Protein AF-A0A9D1QKW8-F1 (afdb_monomer)

Solvent-accessible surface area (backbone atoms only — not comparable to full-atom values): 12763 Å² total; per-residue (Å²): 134,88,85,80,76,83,79,81,73,82,75,79,79,78,64,71,78,36,79,46,61,67,60,36,43,51,52,40,24,74,74,69,78,41,40,66,43,54,51,51,53,52,45,51,70,73,70,47,55,71,67,61,52,47,54,53,46,54,56,51,33,51,54,49,14,66,76,63,37,30,39,59,73,64,65,73,80,52,54,75,79,82,79,72,86,74,84,85,75,95,77,91,72,96,66,78,86,74,79,83,76,93,67,86,74,63,88,62,49,67,58,58,33,48,77,69,72,42,89,79,88,86,81,86,69,54,74,72,57,40,53,54,43,48,55,53,49,45,53,52,37,51,53,49,24,72,75,64,72,39,67,68,35,52,51,52,43,52,53,48,50,51,51,50,37,46,74,70,77,44,49,70,66,59,54,48,50,52,51,49,54,47,34,73,75,70,48,74,74,86,79,69,80,78,89,86,82,82,82,81,134

Sequence (201 aa):
MRQKSPKNRPSLSKTPFSSSPAVFEQAFLQRLGQTPTQFIHTKMKTGSDLQAVRYLYDTLAAGIAAQNNCMSQPFDRYYRPPVMPVSTQPEKSASPIRRMQHKLVRDKIPTLLKTKGIPCLYTTLSEENYLRALNHLFQQLMADYQNSQSFEKLADLLEVMGAIVKARGSTWEELTALRKKRKEQYGGYEKRIFLKEVNKP

Radius of gyration: 25.71 Å; Cα contacts (8 Å, |Δi|>4): 115; chains: 1; bounding box: 53×46×94 Å

Foldseek 3Di:
DDDDDDDDDPPPPPDEAEADPVLLQVLLCVVPVDGLLRQLVVCVVVVDDNVVSQVVSVVSQVVSCVVSNYDRDHSVVRDDPPDDDDPDDDDDDDDDPPPPDPADDDPCVCVVCVVVVHDDDDDDDDLVVVLVRLVVQLVVLVVVCVVPVDVVSVVVNVVSVQVNQVSVVHHPVVVVVVVVVCCVVPNDCPVVDDDDDDDDD

pLDDT: mean 82.73, std 19.32, range [28.69, 98.44]

Mean predicted aligned error: 17.06 Å

Secondary structure (DSSP, 8-state):
-PPPPPP-PPP---PPPB--HHHHHHH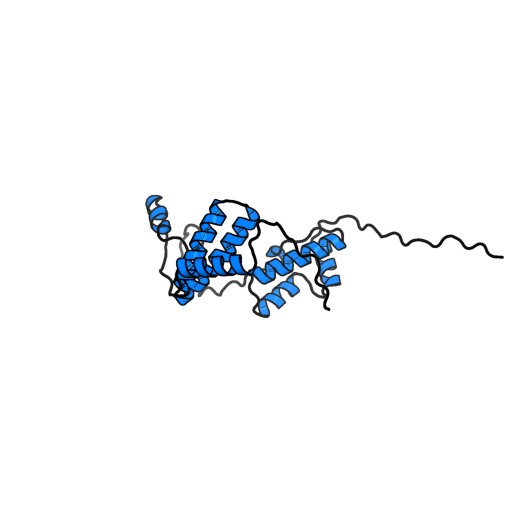HHHHHSS-HHHHHHHHHHTT--HHHHHHHHHHHHHHHHHHTTBPPPPGGGT----------------------------TTHHHHHHHTT------PPPHHHHHHHHHHHHHHHHHHHHHH--HHHHHHHHHHHHHHHHHTT--HHHHHHHHHHHHHHH--GGG----------

Structure (mmCIF, N/CA/C/O backbone):
data_AF-A0A9D1QKW8-F1
#
_entry.id   AF-A0A9D1QKW8-F1
#
loop_
_atom_site.group_PDB
_atom_site.id
_atom_site.type_symbol
_atom_site.label_atom_id
_atom_site.label_alt_id
_atom_site.label_comp_id
_atom_site.label_asym_id
_atom_site.label_entity_id
_atom_site.label_seq_id
_atom_site.pdbx_PDB_ins_code
_atom_site.Cartn_x
_atom_site.Cartn_y
_atom_site.Cartn_z
_atom_site.occupancy
_atom_site.B_iso_or_equiv
_atom_site.auth_seq_id
_atom_site.auth_comp_id
_atom_site.auth_asym_id
_atom_site.auth_atom_id
_atom_site.pdbx_PDB_model_num
ATOM 1 N N . MET A 1 1 ? 32.448 13.381 65.524 1.00 40.47 1 MET A N 1
ATOM 2 C CA . MET A 1 1 ? 31.272 13.082 64.673 1.00 40.47 1 MET A CA 1
ATOM 3 C C . MET A 1 1 ? 31.668 13.239 63.210 1.00 40.47 1 MET A C 1
ATOM 5 O O . MET A 1 1 ? 32.221 14.266 62.848 1.00 40.47 1 MET A O 1
ATOM 9 N N . ARG A 1 2 ? 31.487 12.183 62.406 1.00 37.94 2 ARG A N 1
ATOM 10 C CA . ARG A 1 2 ? 31.932 12.080 61.005 1.00 37.94 2 ARG A CA 1
ATOM 11 C C . ARG A 1 2 ? 31.117 13.010 60.096 1.00 37.94 2 ARG A C 1
ATOM 13 O O . ARG A 1 2 ? 29.909 12.817 59.984 1.00 37.94 2 ARG A O 1
ATOM 20 N N . GLN A 1 3 ? 31.768 13.945 59.405 1.00 39.97 3 GLN A N 1
ATOM 21 C CA . GLN A 1 3 ? 31.173 14.622 58.249 1.00 39.97 3 GLN A CA 1
ATOM 22 C C . GLN A 1 3 ? 31.294 13.700 57.029 1.00 39.97 3 GLN A C 1
ATOM 24 O O . GLN A 1 3 ? 32.382 13.243 56.684 1.00 39.97 3 GLN A O 1
ATOM 29 N N . LYS A 1 4 ? 30.151 13.345 56.438 1.00 40.91 4 LYS A N 1
ATOM 30 C CA . LYS A 1 4 ? 30.054 12.474 55.262 1.00 40.91 4 LYS A CA 1
ATOM 31 C C . LYS A 1 4 ? 30.352 13.283 53.999 1.00 40.91 4 LYS A C 1
ATOM 33 O O . LYS A 1 4 ? 29.690 14.283 53.742 1.00 40.91 4 LYS A O 1
ATOM 38 N N . SER A 1 5 ? 31.302 12.794 53.208 1.00 35.94 5 SER A N 1
ATOM 39 C CA . SER A 1 5 ? 31.585 13.225 51.838 1.00 35.94 5 SER A CA 1
ATOM 40 C C . SER A 1 5 ? 30.337 13.144 50.940 1.00 35.94 5 SER A C 1
ATOM 42 O O . SER A 1 5 ? 29.492 12.261 51.145 1.00 35.94 5 SER A O 1
ATOM 44 N N . PRO A 1 6 ? 30.206 14.018 49.926 1.00 42.19 6 PRO A N 1
ATOM 45 C CA . PRO A 1 6 ? 29.090 13.973 48.993 1.00 42.19 6 PRO A CA 1
ATOM 46 C C . PRO A 1 6 ? 29.159 12.698 48.147 1.00 42.19 6 PRO A C 1
ATOM 48 O O . PRO A 1 6 ? 30.190 12.353 47.573 1.00 42.19 6 PRO A O 1
ATOM 51 N N . LYS A 1 7 ? 28.034 11.978 48.100 1.00 46.72 7 LYS A N 1
ATOM 52 C CA . LYS A 1 7 ? 27.852 10.766 47.301 1.00 46.72 7 LYS A CA 1
ATOM 53 C C . LYS A 1 7 ? 28.104 11.077 45.823 1.00 46.72 7 LYS A C 1
ATOM 55 O O . LYS A 1 7 ? 27.392 11.889 45.235 1.00 46.72 7 LYS A O 1
ATOM 60 N N . ASN A 1 8 ? 29.085 10.383 45.246 1.00 36.25 8 ASN A N 1
ATOM 61 C CA . ASN A 1 8 ? 29.302 10.261 43.808 1.00 36.25 8 ASN A CA 1
ATOM 62 C C . ASN A 1 8 ? 27.970 10.000 43.089 1.00 36.25 8 ASN A C 1
ATOM 64 O O . ASN A 1 8 ? 27.341 8.958 43.276 1.00 36.25 8 ASN A O 1
ATOM 68 N N . ARG A 1 9 ? 27.556 10.948 42.246 1.00 35.34 9 ARG A N 1
ATOM 69 C CA . ARG A 1 9 ? 26.590 10.701 41.175 1.00 35.34 9 ARG A CA 1
ATOM 70 C C . ARG A 1 9 ? 27.314 9.822 40.143 1.00 35.34 9 ARG A C 1
ATOM 72 O O . ARG A 1 9 ? 28.397 10.226 39.722 1.00 35.34 9 ARG A O 1
ATOM 79 N N . PRO A 1 10 ? 26.790 8.652 39.740 1.00 38.38 10 PRO A N 1
ATOM 80 C CA . PRO A 1 10 ? 27.424 7.887 38.679 1.00 38.38 10 PRO A CA 1
ATOM 81 C C . PRO A 1 10 ? 27.394 8.737 37.410 1.00 38.38 10 PRO A C 1
ATOM 83 O O . PRO A 1 10 ? 26.332 9.171 36.957 1.00 38.38 10 PRO A O 1
ATOM 86 N N . SER A 1 11 ? 28.578 9.038 36.885 1.00 41.75 11 SER A N 1
ATOM 87 C CA . SER A 1 11 ? 28.739 9.608 35.560 1.00 41.75 11 SER A CA 1
ATOM 88 C C . SER A 1 11 ? 28.123 8.625 34.569 1.00 41.75 11 SER A C 1
ATOM 90 O O . SER A 1 11 ? 28.563 7.484 34.454 1.00 41.75 11 SER A O 1
ATOM 92 N N . LEU A 1 12 ? 27.076 9.056 33.864 1.00 46.72 12 LEU A N 1
ATOM 93 C CA . LEU A 1 12 ? 26.660 8.403 32.629 1.00 46.72 12 LEU A CA 1
ATOM 94 C C . LEU A 1 12 ? 27.886 8.423 31.718 1.00 46.72 12 LEU A C 1
ATOM 96 O O . LEU A 1 12 ? 28.288 9.488 31.243 1.00 46.72 12 LEU A O 1
ATOM 100 N N . SER A 1 13 ? 28.523 7.267 31.548 1.00 46.34 13 SER A N 1
ATOM 101 C CA . SER A 1 13 ? 29.563 7.067 30.555 1.00 46.34 13 SER A CA 1
ATOM 102 C C . SER A 1 13 ? 28.953 7.416 29.202 1.00 46.34 13 SER A C 1
ATOM 104 O O . SER A 1 13 ? 28.181 6.651 28.631 1.00 46.34 13 SER A O 1
ATOM 106 N N . LYS A 1 14 ? 29.246 8.617 28.699 1.00 60.31 14 LYS A N 1
ATOM 107 C CA . LYS A 1 14 ? 28.944 8.976 27.316 1.00 60.31 14 LYS A CA 1
ATOM 108 C C . LYS A 1 14 ? 29.881 8.141 26.459 1.00 60.31 14 LYS A C 1
ATOM 110 O O . LYS A 1 14 ? 31.014 8.543 26.207 1.00 60.31 14 LYS A O 1
ATOM 115 N N . THR A 1 15 ? 29.444 6.940 26.098 1.00 62.84 15 THR A N 1
ATOM 116 C CA . THR A 1 15 ? 30.119 6.136 25.086 1.00 62.84 15 THR A CA 1
ATOM 117 C C . THR A 1 15 ? 30.281 7.008 23.837 1.00 62.84 15 THR A C 1
ATOM 119 O O . THR A 1 15 ? 29.325 7.684 23.443 1.00 62.84 15 THR A O 1
ATOM 122 N N . PRO A 1 16 ? 31.486 7.098 23.249 1.00 79.75 16 PRO A N 1
ATOM 123 C CA . PRO A 1 16 ? 31.693 7.883 22.040 1.00 79.75 16 PRO A CA 1
ATOM 124 C C . PRO A 1 16 ? 30.829 7.327 20.907 1.00 79.75 16 PRO A C 1
ATOM 126 O O . PRO A 1 16 ? 30.598 6.118 20.835 1.00 79.75 16 PRO A O 1
ATOM 129 N N . PHE A 1 17 ? 30.347 8.215 20.036 1.00 82.94 17 PHE A N 1
ATOM 130 C CA . PHE A 1 17 ? 29.505 7.802 18.921 1.00 82.94 17 PHE A CA 1
ATOM 131 C C . PHE A 1 17 ? 30.263 6.828 18.011 1.00 82.94 17 PHE A C 1
ATOM 133 O O . PHE A 1 17 ? 31.399 7.108 17.624 1.00 82.94 17 PHE A O 1
ATOM 140 N N . SER A 1 18 ? 29.646 5.700 17.653 1.00 83.50 18 SER A N 1
ATOM 141 C CA . SER A 1 18 ? 30.268 4.693 16.784 1.00 83.50 18 SER A CA 1
ATOM 142 C C . SER A 1 18 ? 29.441 4.406 15.536 1.00 83.50 18 SER A C 1
ATOM 144 O O . SER A 1 18 ? 28.275 4.031 15.620 1.00 83.50 18 SER A O 1
ATOM 146 N N . SER A 1 19 ? 30.067 4.493 14.363 1.00 85.75 19 SER A N 1
ATOM 147 C CA . SER A 1 19 ? 29.479 4.057 13.089 1.00 85.75 19 SER A CA 1
ATOM 148 C C . SER A 1 19 ? 29.719 2.573 12.777 1.00 85.75 19 SER A C 1
ATOM 150 O O . SER A 1 19 ? 29.277 2.082 11.738 1.00 85.75 19 SER A O 1
ATOM 152 N N . SER A 1 20 ? 30.420 1.848 13.657 1.00 89.75 20 SER A N 1
ATOM 153 C CA . SER A 1 20 ? 30.809 0.457 13.426 1.00 89.75 20 SER A CA 1
ATOM 154 C C . SER A 1 20 ? 29.597 -0.485 13.450 1.00 89.75 20 SER A C 1
ATOM 156 O O . SER A 1 20 ? 28.884 -0.528 14.460 1.00 89.75 20 SER A O 1
ATOM 158 N N . PRO A 1 21 ? 29.399 -1.317 12.408 1.00 89.88 21 PRO A N 1
ATOM 159 C CA . PRO A 1 21 ? 28.357 -2.340 12.413 1.00 89.88 21 PRO A CA 1
ATOM 160 C C . PRO A 1 21 ? 28.479 -3.314 13.587 1.00 89.88 21 PRO A C 1
ATOM 162 O O . PRO A 1 21 ? 27.468 -3.708 14.155 1.00 89.88 21 PRO A O 1
ATOM 165 N N . ALA A 1 22 ? 29.704 -3.638 14.012 1.00 92.25 22 ALA A N 1
ATOM 166 C CA . ALA A 1 22 ? 29.941 -4.546 15.133 1.00 92.25 22 ALA A CA 1
ATOM 167 C C . ALA A 1 22 ? 29.407 -3.984 16.463 1.00 92.25 22 ALA A C 1
ATOM 169 O O . ALA A 1 22 ? 28.885 -4.730 17.288 1.00 92.25 22 ALA A O 1
ATOM 170 N N . VAL A 1 23 ? 29.487 -2.662 16.662 1.00 91.19 23 VAL A N 1
ATOM 171 C CA . VAL A 1 23 ? 28.949 -2.007 17.867 1.00 91.19 23 VAL A CA 1
ATOM 172 C C . VAL A 1 23 ? 27.423 -2.063 17.871 1.00 91.19 23 VAL A C 1
ATOM 174 O O . VAL A 1 23 ? 26.820 -2.358 18.902 1.00 91.19 23 VAL A O 1
ATOM 177 N N . PHE A 1 24 ? 26.792 -1.845 16.716 1.00 95.00 24 PHE A N 1
ATOM 178 C CA . PHE A 1 24 ? 25.348 -2.013 16.564 1.00 95.00 24 PHE A CA 1
ATOM 179 C C . PHE A 1 24 ? 24.907 -3.469 16.781 1.00 95.00 24 PHE A C 1
ATOM 181 O O . PHE A 1 24 ? 23.963 -3.716 17.526 1.00 95.00 24 PHE A O 1
ATOM 188 N N . GLU A 1 25 ? 25.600 -4.438 16.182 1.00 95.12 25 GLU A N 1
ATOM 189 C CA . GLU A 1 25 ? 25.289 -5.867 16.313 1.00 95.12 25 GLU A CA 1
ATOM 190 C C . GLU A 1 25 ? 25.401 -6.342 17.763 1.00 95.12 25 GLU A C 1
ATOM 192 O O . GLU A 1 25 ? 24.525 -7.066 18.240 1.00 95.12 25 GLU A O 1
ATOM 197 N N . GLN A 1 26 ? 26.421 -5.876 18.489 1.00 95.00 26 GLN A N 1
ATOM 198 C CA . GLN A 1 26 ? 26.595 -6.178 19.905 1.00 95.00 26 GLN A CA 1
ATOM 199 C C . GLN A 1 26 ? 25.481 -5.563 20.762 1.00 95.00 26 GLN A C 1
ATOM 201 O O . GLN A 1 26 ? 24.924 -6.246 21.621 1.00 95.00 26 GLN A O 1
ATOM 206 N N . ALA A 1 27 ? 25.116 -4.303 20.511 1.00 92.81 27 ALA A N 1
ATOM 207 C CA . ALA A 1 27 ? 24.008 -3.639 21.196 1.00 92.81 27 ALA A CA 1
ATOM 208 C C . ALA A 1 27 ? 22.667 -4.348 20.937 1.00 92.81 27 ALA A C 1
ATOM 210 O O . ALA A 1 27 ? 21.850 -4.527 21.844 1.00 92.81 27 ALA A O 1
ATOM 211 N N . PHE A 1 28 ? 22.453 -4.801 19.702 1.00 96.00 28 PHE A N 1
ATOM 212 C CA . PHE A 1 28 ? 21.262 -5.541 19.302 1.00 96.00 28 PHE A CA 1
ATOM 213 C C . PHE A 1 28 ? 21.188 -6.906 20.001 1.00 96.00 28 PHE A C 1
ATOM 215 O O . PHE A 1 28 ? 20.149 -7.250 20.572 1.00 96.00 28 PHE A O 1
ATOM 222 N N . LEU A 1 29 ? 22.309 -7.635 20.043 1.00 94.69 29 LEU A N 1
ATOM 223 C CA . LEU A 1 29 ? 22.443 -8.907 20.755 1.00 94.69 29 LEU A CA 1
ATOM 224 C C . LEU A 1 29 ? 22.195 -8.751 22.259 1.00 94.69 29 LEU A C 1
ATOM 226 O O . LEU A 1 29 ? 21.438 -9.529 22.834 1.00 94.69 29 LEU A O 1
ATOM 230 N N . GLN A 1 30 ? 22.771 -7.728 22.892 1.00 93.50 30 GLN A N 1
ATOM 231 C CA . GLN A 1 30 ? 22.557 -7.447 24.315 1.00 93.50 30 GLN A CA 1
ATOM 232 C C . GLN A 1 30 ? 21.092 -7.137 24.638 1.00 93.50 30 GLN A C 1
ATOM 234 O O . GLN A 1 30 ? 20.604 -7.513 25.702 1.00 93.50 30 GLN A O 1
ATOM 239 N N . ARG A 1 31 ? 20.375 -6.461 23.731 1.00 93.38 31 ARG A N 1
ATOM 240 C CA . ARG A 1 31 ? 18.980 -6.067 23.954 1.00 93.38 31 ARG A CA 1
ATOM 241 C C . ARG A 1 31 ? 17.987 -7.206 23.738 1.00 93.38 31 ARG A C 1
ATOM 243 O O . ARG A 1 31 ? 17.010 -7.289 24.478 1.00 93.38 31 ARG A O 1
ATOM 250 N N . LEU A 1 32 ? 18.191 -8.021 22.703 1.00 92.50 32 LEU A N 1
ATOM 251 C CA . LEU A 1 32 ? 17.201 -8.999 22.235 1.00 92.50 32 LEU A CA 1
ATOM 252 C C . LEU A 1 32 ? 17.633 -10.459 22.413 1.00 92.50 32 LEU A C 1
ATOM 254 O O . LEU A 1 32 ? 16.856 -11.352 22.081 1.00 92.50 32 LEU A O 1
ATOM 258 N N . GLY A 1 33 ? 18.850 -10.714 22.903 1.00 93.31 33 GLY A N 1
ATOM 259 C CA . GLY A 1 33 ? 19.401 -12.063 23.068 1.00 93.31 33 GLY A CA 1
ATOM 260 C C . GLY A 1 33 ? 19.686 -12.788 21.747 1.00 93.31 33 GLY A C 1
ATOM 261 O O . GLY A 1 33 ? 19.951 -13.984 21.750 1.00 93.31 33 GLY A O 1
ATOM 262 N N . GLN A 1 34 ? 19.619 -12.079 20.619 1.00 94.12 34 GLN A N 1
ATOM 263 C CA . GLN A 1 34 ? 19.843 -12.606 19.273 1.00 94.12 34 GLN A CA 1
ATOM 264 C C . GLN A 1 34 ? 20.426 -11.521 18.363 1.00 94.12 34 GLN A C 1
ATOM 266 O O . GLN A 1 34 ? 20.196 -10.332 18.583 1.00 94.12 34 GLN A O 1
ATOM 271 N N . THR A 1 35 ? 21.157 -11.917 17.324 1.00 95.19 35 THR A N 1
ATOM 272 C CA . THR A 1 35 ? 21.725 -10.982 16.340 1.00 95.19 35 THR A CA 1
ATOM 273 C C . THR A 1 35 ? 20.656 -10.446 15.376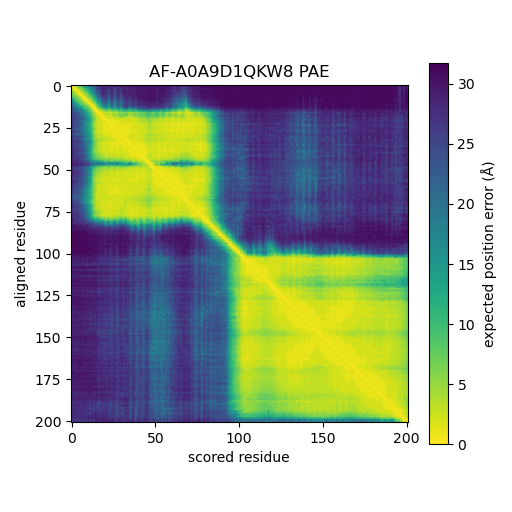 1.00 95.19 35 THR A C 1
ATOM 275 O O . THR A 1 35 ? 19.610 -11.083 15.205 1.00 95.19 35 THR A O 1
ATOM 278 N N . PRO A 1 36 ? 20.910 -9.321 14.677 1.00 94.00 36 PRO A N 1
ATOM 279 C CA . PRO A 1 36 ? 20.045 -8.832 13.599 1.00 94.00 36 PRO A CA 1
ATOM 280 C C . PRO A 1 36 ? 19.653 -9.914 12.579 1.00 94.00 36 PRO A C 1
ATOM 282 O O . PRO A 1 36 ? 18.475 -10.091 12.274 1.00 94.00 36 PRO A O 1
ATOM 285 N N . THR A 1 37 ? 20.624 -10.705 12.113 1.00 92.56 37 THR A N 1
ATOM 286 C CA . THR A 1 37 ? 20.394 -11.800 11.158 1.00 92.56 37 THR A CA 1
ATOM 287 C C . THR A 1 37 ? 19.487 -12.886 11.734 1.00 92.56 37 THR A C 1
ATOM 289 O O . THR A 1 37 ? 18.566 -13.348 11.063 1.00 92.56 37 THR A O 1
ATOM 292 N N . GLN A 1 38 ? 19.710 -13.289 12.989 1.00 92.25 38 GLN A N 1
ATOM 293 C CA . GLN A 1 38 ? 18.879 -14.292 13.663 1.00 92.25 38 GLN A CA 1
ATOM 294 C C . GLN A 1 38 ? 17.447 -13.793 13.865 1.00 92.25 38 GLN A C 1
ATOM 296 O O . GLN A 1 38 ? 16.502 -14.536 13.595 1.00 92.25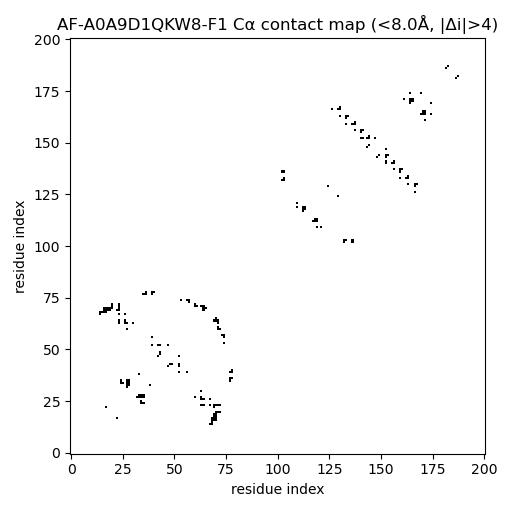 38 GLN A O 1
ATOM 301 N N . PHE A 1 39 ? 17.287 -12.532 14.272 1.00 93.56 39 PHE A N 1
ATOM 302 C CA . PHE A 1 39 ? 15.987 -11.889 14.427 1.00 93.56 39 PHE A CA 1
ATOM 303 C C . PHE A 1 39 ? 15.198 -11.917 13.115 1.00 93.56 39 PHE A C 1
ATOM 305 O O . PHE A 1 39 ? 14.069 -12.411 13.080 1.00 93.56 39 PHE A O 1
ATOM 312 N N . ILE A 1 40 ? 15.813 -11.453 12.022 1.00 90.94 40 ILE A N 1
ATOM 313 C CA . ILE A 1 40 ? 15.175 -11.408 10.704 1.00 90.94 40 ILE A CA 1
ATOM 314 C C . ILE A 1 40 ? 14.833 -12.821 10.231 1.00 90.94 40 ILE A C 1
ATOM 316 O O . ILE A 1 40 ? 13.684 -13.081 9.883 1.00 90.94 40 ILE A O 1
ATOM 320 N N . HIS A 1 41 ? 15.777 -13.765 10.264 1.00 88.25 41 HIS A N 1
ATOM 321 C CA . HIS A 1 41 ? 15.520 -15.142 9.830 1.00 88.25 41 HIS A CA 1
ATOM 322 C C . HIS A 1 41 ? 14.412 -15.820 10.635 1.00 88.25 41 HIS A C 1
ATOM 324 O O . HIS A 1 41 ? 13.581 -16.517 10.055 1.00 88.25 41 HIS A O 1
ATOM 330 N N . THR A 1 42 ? 14.368 -15.609 11.950 1.00 87.50 42 THR A N 1
ATOM 331 C CA . THR A 1 42 ? 13.313 -16.171 12.800 1.00 87.50 42 THR A CA 1
ATOM 332 C C . THR A 1 42 ? 11.954 -15.605 12.406 1.00 87.50 42 THR A C 1
ATOM 334 O O . THR A 1 42 ? 11.019 -16.369 12.186 1.00 87.50 42 THR A O 1
ATOM 337 N N . LYS A 1 43 ? 11.845 -14.284 12.219 1.00 87.38 43 LYS A N 1
ATOM 338 C CA . LYS A 1 43 ? 10.587 -13.632 11.818 1.00 87.38 43 LYS A CA 1
ATOM 339 C C . LYS A 1 43 ? 10.127 -14.004 10.409 1.00 87.38 43 LYS A C 1
ATOM 341 O O . LYS A 1 43 ? 8.925 -14.151 10.188 1.00 87.38 43 LYS A O 1
ATOM 346 N N . MET A 1 44 ? 11.066 -14.205 9.487 1.00 83.44 44 MET A N 1
ATOM 347 C CA . MET A 1 44 ? 10.779 -14.698 8.138 1.00 83.44 44 MET A CA 1
ATOM 348 C C . MET A 1 44 ? 10.313 -16.164 8.158 1.00 83.44 44 MET A C 1
ATOM 350 O O . MET A 1 44 ? 9.394 -16.522 7.428 1.00 83.44 44 MET A O 1
ATOM 354 N N . LYS A 1 45 ? 10.884 -17.015 9.025 1.00 80.06 45 LYS A N 1
ATOM 355 C CA . LYS A 1 45 ? 10.463 -18.421 9.186 1.00 80.06 45 LYS A CA 1
ATOM 356 C C . LYS A 1 45 ? 9.091 -18.577 9.839 1.00 80.06 45 LYS A C 1
ATOM 358 O O . LYS A 1 45 ? 8.396 -19.537 9.532 1.00 80.06 45 LYS A O 1
ATOM 363 N N . THR A 1 46 ? 8.674 -17.647 10.700 1.00 76.38 46 THR A N 1
ATOM 364 C CA . THR A 1 46 ? 7.334 -17.671 11.314 1.00 76.38 46 THR A CA 1
ATOM 365 C C . THR A 1 46 ? 6.222 -17.190 10.371 1.00 76.38 46 THR A C 1
ATOM 367 O O . THR A 1 46 ? 5.109 -16.959 10.829 1.00 76.38 46 THR A O 1
ATOM 370 N N . GLY A 1 47 ? 6.506 -17.017 9.073 1.00 56.47 47 GLY A N 1
ATOM 371 C CA . GLY A 1 47 ? 5.513 -16.653 8.056 1.00 56.47 47 GLY A CA 1
ATOM 372 C C . GLY A 1 47 ? 5.140 -15.169 8.026 1.00 56.47 47 GLY A C 1
ATOM 373 O O . GLY A 1 47 ? 4.110 -14.816 7.459 1.00 56.47 47 GLY A O 1
ATOM 374 N N . SER A 1 48 ? 5.947 -14.294 8.636 1.00 71.44 48 SER A N 1
ATOM 375 C CA . SER A 1 48 ? 5.699 -12.848 8.596 1.00 71.44 48 SER A CA 1
ATOM 376 C C . SER A 1 48 ? 6.012 -12.286 7.204 1.00 71.44 48 SER A C 1
ATOM 378 O O . SER A 1 48 ? 7.017 -12.657 6.599 1.00 71.44 48 SER A O 1
ATOM 380 N N . ASP A 1 49 ? 5.186 -11.357 6.722 1.00 83.62 49 ASP A N 1
ATOM 381 C CA . ASP A 1 49 ? 5.428 -10.625 5.474 1.00 83.62 49 ASP A CA 1
ATOM 382 C C . ASP A 1 49 ? 6.760 -9.844 5.510 1.00 83.62 49 ASP A C 1
ATOM 384 O O . ASP A 1 49 ? 7.107 -9.243 6.530 1.00 83.62 49 ASP A O 1
ATOM 388 N N . LEU A 1 50 ? 7.502 -9.821 4.394 1.00 81.69 50 LEU A N 1
ATOM 389 C CA . LEU A 1 50 ? 8.836 -9.208 4.318 1.00 81.69 50 LEU A CA 1
ATOM 390 C C . LEU A 1 50 ? 8.819 -7.724 4.710 1.00 81.69 50 LEU A C 1
ATOM 392 O O . LEU A 1 50 ? 9.738 -7.261 5.390 1.00 81.69 50 LEU A O 1
ATOM 396 N N . GLN A 1 51 ? 7.787 -6.976 4.308 1.00 77.94 51 GLN A N 1
ATOM 397 C CA . GLN A 1 51 ? 7.689 -5.560 4.654 1.00 77.94 51 GLN A CA 1
ATOM 398 C C . GLN A 1 51 ? 7.398 -5.373 6.142 1.00 77.94 51 GLN A C 1
ATOM 400 O O . GLN A 1 51 ? 7.982 -4.491 6.771 1.00 77.94 51 GLN A O 1
ATOM 405 N N . ALA A 1 52 ? 6.568 -6.237 6.732 1.00 80.56 52 ALA A N 1
ATOM 406 C CA . ALA A 1 52 ? 6.314 -6.226 8.171 1.00 80.56 52 ALA A CA 1
ATOM 407 C C . ALA A 1 52 ? 7.588 -6.524 8.982 1.00 80.56 52 ALA A C 1
ATOM 409 O O . ALA A 1 52 ? 7.854 -5.855 9.984 1.00 80.56 52 ALA A O 1
ATOM 410 N N . VAL A 1 53 ? 8.414 -7.480 8.537 1.00 88.81 53 VAL A N 1
ATOM 411 C CA . VAL A 1 53 ? 9.705 -7.778 9.184 1.00 88.81 53 VAL A CA 1
ATOM 412 C C . VAL A 1 53 ? 10.687 -6.617 9.026 1.00 88.81 53 VAL A C 1
ATOM 414 O O . VAL A 1 53 ? 11.358 -6.269 9.998 1.00 88.81 53 VAL A O 1
ATOM 417 N N . ARG A 1 54 ? 10.742 -5.984 7.846 1.00 91.88 54 ARG A N 1
ATOM 418 C CA . ARG A 1 54 ? 11.584 -4.805 7.588 1.00 91.88 54 ARG A CA 1
ATOM 419 C C . ARG A 1 54 ? 11.200 -3.629 8.483 1.00 91.88 54 ARG A C 1
ATOM 421 O O . ARG A 1 54 ? 12.054 -3.113 9.191 1.00 91.88 54 ARG A O 1
ATOM 428 N N . TYR A 1 55 ? 9.916 -3.277 8.535 1.00 85.56 55 TYR A N 1
ATOM 429 C CA . TYR A 1 55 ? 9.413 -2.199 9.391 1.00 85.56 55 TYR A CA 1
ATOM 430 C C . TYR A 1 55 ? 9.718 -2.441 10.876 1.00 85.56 55 TYR A C 1
ATOM 432 O O . TYR A 1 55 ? 10.182 -1.545 11.589 1.00 85.56 55 TYR A O 1
ATOM 440 N N . LEU A 1 56 ? 9.487 -3.672 11.345 1.00 91.19 56 LEU A N 1
ATOM 441 C CA . LEU A 1 56 ? 9.776 -4.058 12.722 1.00 91.19 56 LEU A CA 1
ATOM 442 C C . LEU A 1 56 ? 11.276 -3.954 13.030 1.00 91.19 56 LEU A C 1
ATOM 444 O O . LEU A 1 56 ? 11.653 -3.437 14.081 1.00 91.19 56 LEU A O 1
ATOM 448 N N . TYR A 1 57 ? 12.124 -4.426 12.116 1.00 95.06 57 TYR A N 1
ATOM 449 C CA . TYR A 1 57 ? 13.569 -4.305 12.244 1.00 95.06 57 TYR A CA 1
ATOM 450 C C . TYR A 1 57 ? 14.016 -2.839 12.280 1.00 95.06 57 TYR A C 1
ATOM 452 O O . TYR A 1 57 ? 14.735 -2.472 13.203 1.00 95.06 57 TYR A O 1
ATOM 460 N N . ASP A 1 58 ? 13.568 -2.000 11.343 1.00 92.50 58 ASP A N 1
ATOM 461 C CA . ASP A 1 58 ? 13.990 -0.597 11.242 1.00 92.50 58 ASP A CA 1
ATOM 462 C C . ASP A 1 58 ? 13.618 0.187 12.512 1.00 92.50 58 ASP A C 1
ATOM 464 O O . ASP A 1 58 ? 14.429 0.945 13.051 1.00 92.50 58 ASP A O 1
ATOM 468 N N . THR A 1 59 ? 12.427 -0.075 13.060 1.00 89.38 59 THR A N 1
ATOM 469 C CA . THR A 1 59 ? 11.962 0.522 14.322 1.00 89.38 59 THR A CA 1
ATOM 470 C C . THR A 1 59 ? 12.846 0.109 15.505 1.00 89.38 59 THR A C 1
ATOM 472 O O . THR A 1 59 ? 13.255 0.951 16.309 1.00 89.38 59 THR A O 1
ATOM 475 N N . LEU A 1 60 ? 13.182 -1.181 15.614 1.00 93.44 60 LEU A N 1
ATOM 476 C CA . LEU A 1 60 ? 14.062 -1.692 16.671 1.00 93.44 60 LEU A CA 1
ATOM 477 C C . LEU A 1 60 ? 15.496 -1.174 16.515 1.00 93.44 60 LEU A C 1
ATOM 479 O O . LEU A 1 60 ? 16.109 -0.753 17.497 1.00 93.44 60 LEU A O 1
ATOM 483 N N . ALA A 1 61 ? 16.018 -1.173 15.289 1.00 92.56 61 ALA A N 1
ATOM 484 C CA . ALA A 1 61 ? 17.363 -0.730 14.960 1.00 92.56 61 ALA A CA 1
ATOM 485 C C . ALA A 1 61 ? 17.570 0.744 15.323 1.00 92.56 61 ALA A C 1
ATOM 487 O O . ALA A 1 61 ? 18.573 1.071 15.956 1.00 92.56 61 ALA A O 1
ATOM 488 N N . ALA A 1 62 ? 16.609 1.617 15.005 1.00 89.44 62 ALA A N 1
ATOM 489 C CA . ALA A 1 62 ? 16.660 3.032 15.369 1.00 89.44 62 ALA A CA 1
ATOM 490 C C . ALA A 1 62 ? 16.687 3.241 16.895 1.00 89.44 62 ALA A C 1
ATOM 492 O O . ALA A 1 62 ? 17.501 4.011 17.405 1.00 89.44 62 ALA A O 1
ATOM 493 N N . GLY A 1 63 ? 15.842 2.516 17.639 1.00 90.62 63 GLY A N 1
ATOM 494 C CA . GLY A 1 63 ? 15.800 2.605 19.101 1.00 90.62 63 GLY A CA 1
ATOM 495 C C . GLY A 1 63 ? 17.087 2.114 19.774 1.00 90.62 63 GLY A C 1
ATOM 496 O O . GLY A 1 63 ? 17.610 2.773 20.674 1.00 90.62 63 GLY A O 1
ATOM 497 N N . ILE A 1 64 ? 17.627 0.981 19.317 1.00 91.44 64 ILE A N 1
ATOM 498 C CA . ILE A 1 64 ? 18.871 0.396 19.843 1.00 91.44 64 ILE A CA 1
ATOM 499 C C . ILE A 1 64 ? 20.065 1.307 19.541 1.00 91.44 64 ILE A C 1
ATOM 501 O O . ILE A 1 64 ? 20.882 1.557 20.428 1.00 91.44 64 ILE A O 1
ATOM 505 N N . ALA A 1 65 ? 20.134 1.844 18.323 1.00 90.88 65 ALA A N 1
ATOM 506 C CA . ALA A 1 65 ? 21.163 2.785 17.895 1.00 90.88 65 ALA A CA 1
ATOM 507 C C . ALA A 1 65 ? 21.188 4.053 18.763 1.00 90.88 65 ALA A C 1
ATOM 509 O O . ALA A 1 65 ? 22.239 4.433 19.282 1.00 90.88 65 ALA A O 1
ATOM 510 N N . ALA A 1 66 ? 20.018 4.654 19.008 1.00 88.88 66 ALA A N 1
ATOM 511 C CA . ALA A 1 66 ? 19.893 5.844 19.846 1.00 88.88 66 ALA A CA 1
ATOM 512 C C . ALA A 1 66 ? 20.343 5.595 21.298 1.00 88.88 66 ALA A C 1
ATOM 514 O O . ALA A 1 66 ? 21.046 6.420 21.876 1.00 88.88 66 ALA A O 1
ATOM 515 N N . GLN A 1 67 ? 19.981 4.448 21.882 1.00 89.94 67 GLN A N 1
ATOM 516 C CA . GLN A 1 67 ? 20.330 4.106 23.270 1.00 89.94 67 GLN A CA 1
ATOM 517 C C . GLN A 1 67 ? 21.815 3.786 23.469 1.00 89.94 67 GLN A C 1
ATOM 519 O O . GLN A 1 67 ? 22.338 3.981 24.562 1.00 89.94 67 GLN A O 1
ATOM 524 N N . ASN A 1 68 ? 22.490 3.302 22.427 1.00 90.81 68 ASN A N 1
ATOM 525 C CA . ASN A 1 68 ? 23.891 2.881 22.495 1.00 90.81 68 ASN A CA 1
ATOM 526 C C . ASN A 1 68 ? 24.847 3.885 21.842 1.00 90.81 68 ASN A C 1
ATOM 528 O O . ASN A 1 68 ? 26.040 3.608 21.724 1.00 90.81 68 ASN A O 1
ATOM 532 N N . ASN A 1 69 ? 24.327 5.051 21.441 1.00 90.06 69 ASN A N 1
ATOM 533 C CA . ASN A 1 69 ? 25.059 6.093 20.732 1.00 90.06 69 ASN A CA 1
ATOM 534 C C . ASN A 1 69 ? 25.827 5.531 19.519 1.00 90.06 69 ASN A C 1
ATOM 536 O O . ASN A 1 69 ? 27.019 5.774 19.346 1.00 90.06 69 ASN A O 1
ATOM 540 N N . CYS A 1 70 ? 25.168 4.721 18.692 1.00 91.38 70 CYS A N 1
ATOM 541 C CA . CYS A 1 70 ? 25.781 4.125 17.507 1.00 91.38 70 CYS A CA 1
ATOM 542 C C . CYS A 1 70 ? 24.905 4.291 16.264 1.00 91.38 70 CYS A C 1
ATOM 544 O O . CYS A 1 70 ? 23.739 4.664 16.351 1.00 91.38 70 CYS A O 1
ATOM 546 N N . MET A 1 71 ? 25.476 4.048 15.087 1.00 90.81 71 MET A N 1
ATOM 547 C CA . MET A 1 71 ? 24.743 4.093 13.825 1.00 90.81 71 MET A CA 1
ATOM 548 C C . MET A 1 71 ? 23.946 2.801 13.619 1.00 90.81 71 MET A C 1
ATOM 550 O O . MET A 1 71 ? 24.515 1.706 13.597 1.00 90.81 71 MET A O 1
ATOM 554 N N . SER A 1 72 ? 22.635 2.933 13.406 1.00 92.56 72 SER A N 1
ATOM 555 C CA . SER A 1 72 ? 21.780 1.820 12.987 1.00 92.56 72 SER A CA 1
ATOM 556 C C . SER A 1 72 ? 22.251 1.246 11.654 1.00 92.56 72 SER A C 1
ATOM 558 O O . SER A 1 72 ? 22.675 1.987 10.766 1.00 92.56 72 SER A O 1
ATOM 560 N N . GLN A 1 73 ? 22.118 -0.06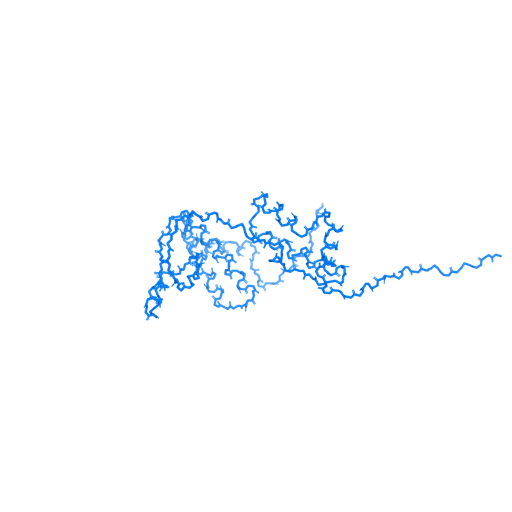3 11.480 1.00 93.12 73 GLN A N 1
ATOM 561 C CA . GLN A 1 73 ? 22.507 -0.738 10.245 1.00 93.12 73 GLN A CA 1
ATOM 562 C C . GLN A 1 73 ? 21.277 -1.068 9.387 1.00 93.12 73 GLN A C 1
ATOM 564 O O . GLN A 1 73 ? 20.250 -1.467 9.942 1.00 93.12 73 GLN A O 1
ATOM 569 N N . PRO A 1 74 ? 21.352 -0.925 8.051 1.00 91.56 74 PRO A N 1
ATOM 570 C CA . PRO A 1 74 ? 20.206 -1.145 7.173 1.00 91.56 74 PRO A CA 1
ATOM 571 C C . PRO A 1 74 ? 19.795 -2.620 7.144 1.00 91.56 74 PRO A C 1
ATOM 573 O O . PRO A 1 74 ? 20.646 -3.508 7.171 1.00 91.56 74 PRO A O 1
ATOM 576 N N . PHE A 1 75 ? 18.492 -2.880 7.017 1.00 90.38 75 PHE A N 1
ATOM 577 C CA . PHE A 1 75 ? 17.914 -4.229 6.945 1.00 90.38 75 PHE A CA 1
ATOM 578 C C . PHE A 1 75 ? 18.604 -5.140 5.918 1.00 90.38 75 PHE A C 1
ATOM 580 O O . PHE A 1 75 ? 18.924 -6.294 6.208 1.00 90.38 75 PHE A O 1
ATOM 587 N N . ASP A 1 76 ? 18.901 -4.597 4.734 1.00 87.44 76 ASP A N 1
ATOM 588 C CA . ASP A 1 76 ? 19.491 -5.333 3.608 1.00 87.44 76 ASP A CA 1
ATOM 589 C C . ASP A 1 76 ? 20.924 -5.835 3.900 1.00 87.44 76 ASP A C 1
ATOM 591 O O . ASP A 1 76 ? 21.443 -6.688 3.183 1.00 87.44 76 ASP A O 1
ATOM 595 N N . ARG A 1 77 ? 21.563 -5.364 4.985 1.00 90.06 77 ARG A N 1
ATOM 596 C CA . ARG A 1 77 ? 22.837 -5.910 5.487 1.00 90.06 77 ARG A CA 1
ATOM 597 C C . ARG A 1 77 ? 22.678 -7.312 6.086 1.00 90.06 77 ARG A C 1
ATOM 599 O O . ARG A 1 77 ? 23.619 -8.099 6.042 1.00 90.06 77 ARG A O 1
ATOM 606 N N . TYR A 1 78 ? 21.511 -7.612 6.654 1.00 90.19 78 TYR A N 1
ATOM 607 C CA . TYR A 1 78 ? 21.255 -8.825 7.441 1.00 90.19 78 TYR A CA 1
ATOM 608 C C . TYR A 1 78 ? 20.215 -9.752 6.819 1.00 90.19 78 TYR A C 1
ATOM 610 O O . TYR A 1 78 ? 20.074 -10.896 7.250 1.00 90.19 78 TYR A O 1
ATOM 618 N N . TYR A 1 79 ? 19.499 -9.281 5.800 1.00 86.62 79 TYR A N 1
ATOM 619 C CA . TYR A 1 79 ? 18.580 -10.090 5.019 1.00 86.62 79 TYR A CA 1
ATOM 620 C C . TYR A 1 79 ? 19.174 -10.426 3.654 1.00 86.62 79 TYR A C 1
ATOM 622 O O . TYR A 1 79 ? 19.390 -9.547 2.820 1.00 86.62 79 TYR A O 1
ATOM 630 N N . ARG A 1 80 ? 19.375 -11.721 3.397 1.00 80.25 80 ARG A N 1
ATOM 631 C CA . ARG A 1 80 ? 19.658 -12.234 2.055 1.00 80.25 80 ARG A CA 1
ATOM 632 C C . ARG A 1 80 ? 18.398 -12.924 1.530 1.00 80.25 80 ARG A C 1
ATOM 634 O O . ARG A 1 80 ? 17.987 -13.916 2.132 1.00 80.25 80 ARG A O 1
ATOM 641 N N . PRO A 1 81 ? 17.780 -12.442 0.437 1.00 67.00 81 PRO A N 1
ATOM 642 C CA . PRO A 1 81 ? 16.618 -13.104 -0.140 1.00 67.00 81 PRO A CA 1
ATOM 643 C C . PRO A 1 81 ? 16.954 -14.563 -0.482 1.00 67.00 81 PRO A C 1
ATOM 645 O O . PRO A 1 81 ? 18.032 -14.808 -1.038 1.00 67.00 81 PRO A O 1
ATOM 648 N N . PRO A 1 82 ? 16.078 -15.536 -0.173 1.00 57.00 82 PRO A N 1
ATOM 649 C CA . PRO A 1 82 ? 16.281 -16.906 -0.614 1.00 57.00 82 PRO A CA 1
ATOM 650 C C . PRO A 1 82 ? 16.331 -16.930 -2.142 1.00 57.00 82 PRO A C 1
ATOM 652 O O . PRO A 1 82 ? 15.396 -16.507 -2.823 1.00 57.00 82 PRO A O 1
ATOM 655 N N . VAL A 1 83 ? 17.455 -17.406 -2.678 1.00 49.03 83 VAL A N 1
ATOM 656 C CA . VAL A 1 83 ? 17.602 -17.665 -4.108 1.00 49.03 83 VAL A CA 1
ATOM 657 C C . VAL A 1 83 ? 16.664 -18.829 -4.419 1.00 49.03 83 VAL A C 1
ATOM 659 O O . VAL A 1 83 ? 16.896 -19.947 -3.964 1.00 49.03 83 VAL A O 1
ATOM 662 N N . MET A 1 84 ? 15.558 -18.562 -5.116 1.00 32.81 84 MET A N 1
ATOM 663 C CA . MET A 1 84 ? 14.672 -19.626 -5.595 1.00 32.81 84 MET A CA 1
ATOM 664 C C . MET A 1 84 ? 15.496 -20.580 -6.478 1.00 32.81 84 MET A C 1
ATOM 666 O O . MET A 1 84 ? 16.287 -20.091 -7.291 1.00 32.81 84 MET A O 1
ATOM 670 N N . PRO A 1 85 ? 15.350 -21.912 -6.346 1.00 37.53 85 PRO A N 1
ATOM 671 C CA . PRO A 1 85 ? 16.062 -22.846 -7.203 1.00 37.53 85 PRO A CA 1
ATOM 672 C C . PRO A 1 85 ? 15.610 -22.633 -8.651 1.00 37.53 85 PRO A C 1
ATOM 674 O O . PRO A 1 85 ? 14.477 -22.933 -9.025 1.00 37.53 85 PRO A O 1
ATOM 677 N N . VAL A 1 86 ? 16.505 -22.073 -9.461 1.00 38.31 86 VAL A N 1
ATOM 678 C CA . VAL A 1 86 ? 16.366 -22.026 -10.914 1.00 38.31 86 VAL A CA 1
ATOM 679 C C . VAL A 1 86 ? 16.555 -23.453 -11.411 1.00 38.31 86 VAL A C 1
ATOM 681 O O . VAL A 1 86 ? 17.621 -24.036 -11.227 1.00 38.31 86 VAL A O 1
ATOM 684 N N . SER A 1 87 ? 15.513 -24.023 -12.015 1.00 36.69 87 SER A N 1
ATOM 685 C CA . SER A 1 87 ? 15.631 -25.278 -12.753 1.00 36.69 87 SER A CA 1
ATOM 686 C C . SER A 1 87 ? 16.648 -25.071 -13.878 1.00 36.69 87 SER A C 1
ATOM 688 O O . SER A 1 87 ? 16.445 -24.258 -14.780 1.00 36.69 87 SER A O 1
ATOM 690 N N . THR A 1 88 ? 17.796 -25.731 -13.762 1.00 35.38 88 THR A N 1
ATOM 691 C CA . THR A 1 88 ? 18.896 -25.650 -14.719 1.00 35.38 88 THR A CA 1
ATOM 692 C C . THR A 1 88 ? 18.553 -26.429 -15.983 1.00 35.38 88 THR A C 1
ATOM 694 O O . THR A 1 88 ? 18.511 -27.657 -15.968 1.00 35.38 88 THR A O 1
ATOM 697 N N . GLN A 1 89 ? 18.393 -25.716 -17.092 1.00 28.69 89 GLN A N 1
ATOM 698 C CA . GLN A 1 89 ? 18.714 -26.216 -18.428 1.00 28.69 89 GLN A CA 1
ATOM 699 C C . GLN A 1 89 ? 19.770 -25.267 -19.019 1.00 28.69 89 GLN A C 1
ATOM 701 O O . GLN A 1 89 ? 19.662 -24.052 -18.817 1.00 28.69 89 GLN A O 1
ATOM 706 N N . PRO A 1 90 ? 20.828 -25.778 -19.672 1.00 44.78 90 PRO A N 1
ATOM 707 C CA . PRO A 1 90 ? 21.943 -24.954 -20.096 1.00 44.78 90 PRO A CA 1
ATOM 708 C C . PRO A 1 90 ? 21.677 -24.424 -21.501 1.00 44.78 90 PRO A C 1
ATOM 710 O O . PRO A 1 90 ? 21.731 -25.195 -22.450 1.00 44.78 90 PRO A O 1
ATOM 713 N N . GLU A 1 91 ? 21.488 -23.115 -21.671 1.00 33.50 91 GLU A N 1
ATOM 714 C CA . GLU A 1 91 ? 21.669 -22.515 -22.994 1.00 33.50 91 GLU A CA 1
ATOM 715 C C . GLU A 1 91 ? 22.531 -21.256 -22.962 1.00 33.50 91 GLU A C 1
ATOM 717 O O . GLU A 1 91 ? 22.346 -20.310 -22.196 1.00 33.50 91 GLU A O 1
ATOM 722 N N . LYS A 1 92 ? 23.540 -21.324 -23.829 1.00 46.34 92 LYS A N 1
ATOM 723 C CA . LYS A 1 92 ? 24.540 -20.319 -24.141 1.00 46.34 92 LYS A CA 1
ATOM 724 C C . LYS A 1 92 ? 23.888 -19.174 -24.914 1.00 46.34 92 LYS A C 1
ATOM 726 O O . LYS A 1 92 ? 23.288 -19.406 -25.954 1.00 46.34 92 LYS A O 1
ATOM 731 N N . SER A 1 93 ? 24.108 -17.942 -24.472 1.00 36.28 93 SER A N 1
ATOM 732 C CA . SER A 1 93 ? 24.460 -16.773 -25.302 1.00 36.28 93 SER A CA 1
ATOM 733 C C . SER A 1 93 ? 24.281 -15.501 -24.476 1.00 36.28 93 SER A C 1
ATOM 735 O O . SER A 1 93 ? 23.336 -15.363 -23.698 1.00 36.28 93 SER A O 1
ATOM 737 N N . ALA A 1 94 ? 25.236 -14.580 -24.603 1.00 50.25 94 ALA A N 1
ATOM 738 C CA . ALA A 1 94 ? 25.255 -13.312 -23.887 1.00 50.25 94 ALA A CA 1
ATOM 739 C C . ALA A 1 94 ? 24.000 -12.483 -24.221 1.00 50.25 94 ALA A C 1
ATOM 741 O O . ALA A 1 94 ? 23.926 -11.831 -25.258 1.00 50.25 94 ALA A O 1
ATOM 742 N N . SER A 1 95 ? 23.000 -12.537 -23.341 1.00 38.91 95 SER A N 1
ATOM 743 C CA . SER A 1 95 ? 21.761 -11.766 -23.452 1.00 38.91 95 SER A CA 1
ATOM 744 C C . SER A 1 95 ? 21.866 -10.466 -22.647 1.00 38.91 95 SER A C 1
ATOM 746 O O . SER A 1 95 ? 22.437 -10.476 -21.553 1.00 38.91 95 SER A O 1
ATOM 748 N N . PRO A 1 96 ? 21.299 -9.344 -23.132 1.00 47.34 96 PRO A N 1
ATOM 749 C CA . PRO A 1 96 ? 21.275 -8.095 -22.381 1.00 47.34 96 PRO A CA 1
ATOM 750 C C . PRO A 1 96 ? 20.529 -8.321 -21.065 1.00 47.34 96 PRO A C 1
ATOM 752 O O . PRO A 1 96 ? 19.520 -9.028 -21.038 1.00 47.34 96 PRO A O 1
ATOM 755 N N . ILE A 1 97 ? 21.044 -7.742 -19.976 1.00 44.50 97 ILE A N 1
ATOM 756 C CA . ILE A 1 97 ? 20.521 -7.888 -18.612 1.00 44.50 97 ILE A CA 1
ATOM 757 C C . ILE A 1 97 ? 19.011 -7.615 -18.622 1.00 44.50 97 ILE A C 1
ATOM 759 O O . ILE A 1 97 ? 18.570 -6.463 -18.610 1.00 44.50 97 ILE A O 1
ATOM 763 N N . ARG A 1 98 ? 18.198 -8.677 -18.637 1.00 50.78 98 ARG A N 1
ATOM 764 C CA . ARG A 1 98 ? 16.757 -8.573 -18.425 1.00 50.78 98 ARG A CA 1
ATOM 765 C C . ARG A 1 98 ? 16.582 -8.183 -16.966 1.00 50.78 98 ARG A C 1
ATOM 767 O O . ARG A 1 98 ? 16.691 -9.023 -16.079 1.00 50.78 98 ARG A O 1
ATOM 774 N N . ARG A 1 99 ? 16.346 -6.896 -16.695 1.00 50.91 99 ARG A N 1
ATOM 775 C CA . ARG A 1 99 ? 15.894 -6.457 -15.370 1.00 50.91 99 ARG A CA 1
ATOM 776 C C . ARG A 1 99 ? 14.523 -7.084 -15.143 1.00 50.91 99 ARG A C 1
ATOM 778 O O . ARG A 1 99 ? 13.519 -6.585 -15.640 1.00 50.91 99 ARG A O 1
ATOM 785 N N . MET A 1 100 ? 14.513 -8.219 -14.460 1.00 43.72 100 MET A N 1
ATOM 786 C CA . MET A 1 100 ? 13.326 -9.009 -14.162 1.00 43.72 100 MET A CA 1
ATOM 787 C C . MET A 1 100 ? 12.442 -8.211 -13.200 1.00 43.72 100 MET A C 1
ATOM 789 O O . MET A 1 100 ? 12.648 -8.212 -11.991 1.00 43.72 100 MET A O 1
ATOM 793 N N . GLN A 1 101 ? 11.505 -7.443 -13.756 1.00 60.81 101 GLN A N 1
ATOM 794 C CA . GLN A 1 101 ? 10.519 -6.676 -13.001 1.00 60.81 101 GLN A CA 1
ATOM 795 C C . GLN A 1 101 ? 9.190 -7.424 -13.047 1.00 60.81 101 GLN A C 1
ATOM 797 O O . GLN A 1 101 ? 8.377 -7.210 -13.942 1.00 60.81 101 GLN A O 1
ATOM 802 N N . HIS A 1 102 ? 8.971 -8.314 -12.085 1.00 76.12 102 HIS A N 1
ATOM 803 C CA . HIS A 1 102 ? 7.664 -8.930 -11.871 1.00 76.12 102 HIS A CA 1
ATOM 804 C C . HIS A 1 102 ? 6.778 -7.960 -11.097 1.00 76.12 102 HIS A C 1
ATOM 806 O O . HIS A 1 102 ? 6.763 -7.961 -9.869 1.00 76.12 102 HIS A O 1
ATOM 812 N N . LYS A 1 103 ? 6.084 -7.080 -11.818 1.00 83.88 103 LYS A N 1
ATOM 813 C CA . LYS A 1 103 ? 5.166 -6.114 -11.216 1.00 83.88 103 LYS A CA 1
ATOM 814 C C . LYS A 1 103 ? 3.911 -5.958 -12.055 1.00 83.88 103 LYS A C 1
ATOM 816 O O . LYS A 1 103 ? 3.963 -6.042 -13.281 1.00 83.88 103 LYS A O 1
ATOM 821 N N . LEU A 1 104 ? 2.803 -5.680 -11.378 1.00 91.69 104 LEU A N 1
ATOM 822 C CA . LEU A 1 104 ? 1.580 -5.237 -12.027 1.00 91.69 104 LEU A CA 1
ATOM 823 C C . LEU A 1 104 ? 1.802 -3.829 -12.595 1.00 91.69 104 LEU A C 1
ATOM 825 O O . LEU A 1 104 ? 2.358 -2.957 -11.925 1.00 91.69 104 LEU A O 1
ATOM 829 N N . VAL A 1 105 ? 1.391 -3.617 -13.841 1.00 93.12 105 VAL A N 1
ATOM 830 C CA . VAL A 1 105 ? 1.467 -2.326 -14.535 1.00 93.12 105 VAL A CA 1
ATOM 831 C C . VAL A 1 105 ? 0.090 -1.952 -15.067 1.00 93.12 105 VAL A C 1
ATOM 833 O O . VAL A 1 105 ? -0.757 -2.822 -15.244 1.00 93.12 105 VAL A O 1
ATOM 836 N N . ARG A 1 106 ? -0.130 -0.663 -15.342 1.00 95.25 106 ARG A N 1
ATOM 837 C CA . ARG A 1 106 ? -1.351 -0.203 -16.020 1.00 95.25 106 ARG A CA 1
ATOM 838 C C . ARG A 1 106 ? -1.385 -0.698 -17.469 1.00 95.25 106 ARG A C 1
ATOM 840 O O . ARG A 1 106 ? -0.342 -0.785 -18.119 1.00 95.25 106 ARG A O 1
ATOM 847 N N . ASP A 1 107 ? -2.583 -0.895 -18.004 1.00 95.00 107 ASP A N 1
ATOM 848 C CA . ASP A 1 107 ? -2.831 -1.560 -19.295 1.00 95.00 107 ASP A CA 1
ATOM 849 C C . ASP A 1 107 ? -2.139 -0.902 -20.495 1.00 95.00 107 ASP A C 1
ATOM 851 O O . ASP A 1 107 ? -1.780 -1.558 -21.469 1.00 95.00 107 ASP A O 1
ATOM 855 N N . LYS A 1 108 ? -1.907 0.415 -20.434 1.00 95.44 108 LYS A N 1
ATOM 856 C CA . LYS A 1 108 ? -1.235 1.158 -21.512 1.00 95.44 108 LYS A CA 1
ATOM 857 C C . LYS A 1 108 ? 0.292 1.044 -21.478 1.00 95.44 108 LYS A C 1
ATOM 859 O O . LYS A 1 108 ? 0.939 1.415 -22.455 1.00 95.44 108 LYS A O 1
ATOM 864 N N . ILE A 1 109 ? 0.887 0.541 -20.394 1.00 93.12 109 ILE A N 1
ATOM 865 C CA . ILE A 1 109 ? 2.348 0.479 -20.235 1.00 93.12 109 ILE A CA 1
ATOM 866 C C . ILE A 1 109 ? 3.014 -0.409 -21.297 1.00 93.12 109 ILE A C 1
ATOM 868 O O . ILE A 1 109 ? 3.965 0.076 -21.912 1.00 93.12 109 ILE A O 1
ATOM 872 N N . PRO A 1 110 ? 2.535 -1.633 -21.602 1.00 91.88 110 PRO A N 1
ATOM 873 C CA . PRO A 1 110 ? 3.126 -2.441 -22.671 1.00 91.88 110 PRO A CA 1
ATOM 874 C C . PRO A 1 110 ? 3.149 -1.721 -24.027 1.00 91.88 110 PRO A C 1
ATOM 876 O O . PRO A 1 110 ? 4.167 -1.716 -24.719 1.00 91.88 110 PRO A O 1
ATOM 879 N N . THR A 1 111 ? 2.059 -1.032 -24.375 1.00 93.56 111 THR A N 1
ATOM 880 C CA . THR A 1 111 ? 1.956 -0.251 -25.618 1.00 93.56 111 THR A CA 1
ATOM 881 C C . THR A 1 111 ? 2.936 0.921 -25.634 1.00 93.56 111 THR A C 1
ATOM 883 O O . THR A 1 111 ? 3.632 1.123 -26.626 1.00 93.56 111 THR A O 1
ATOM 886 N N . LEU A 1 112 ? 3.053 1.659 -24.526 1.00 94.12 112 LEU A N 1
ATOM 887 C CA . LEU A 1 112 ? 4.007 2.765 -24.386 1.00 94.12 112 LEU A CA 1
ATOM 888 C C . LEU A 1 112 ? 5.472 2.305 -24.443 1.00 94.12 112 LEU A C 1
ATOM 890 O O . LEU A 1 112 ? 6.335 3.058 -24.886 1.00 94.12 112 LEU A O 1
ATOM 894 N N . LEU A 1 113 ? 5.780 1.092 -23.981 1.00 90.00 113 LEU A N 1
ATOM 895 C CA . LEU A 1 113 ? 7.120 0.514 -24.116 1.00 90.00 113 LEU A CA 1
ATOM 896 C C . LEU A 1 113 ? 7.402 0.122 -25.569 1.00 90.00 113 LEU A C 1
ATOM 898 O O . LEU A 1 113 ? 8.474 0.436 -26.087 1.00 90.00 113 LEU A O 1
ATOM 902 N N . LYS A 1 114 ? 6.415 -0.468 -26.253 1.00 91.69 114 LYS A N 1
ATOM 903 C CA . LYS A 1 114 ? 6.514 -0.826 -27.672 1.00 91.69 114 LYS A CA 1
ATOM 904 C C . LYS A 1 114 ? 6.776 0.393 -28.557 1.00 91.69 114 LYS A C 1
ATOM 906 O O . LYS A 1 114 ? 7.647 0.325 -29.417 1.00 91.69 114 LYS A O 1
ATOM 911 N N . THR 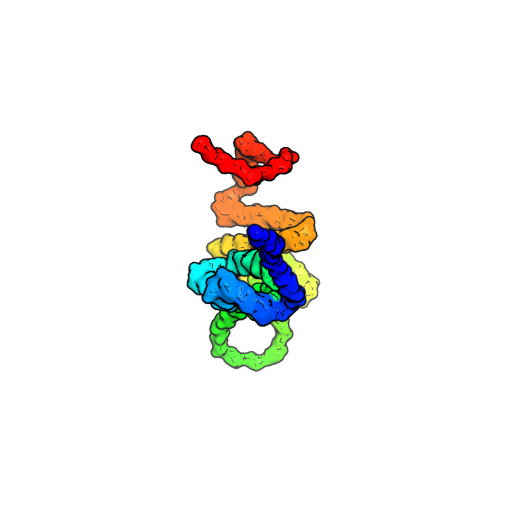A 1 115 ? 6.084 1.514 -28.336 1.00 93.62 115 THR A N 1
ATOM 912 C CA . THR A 1 115 ? 6.317 2.752 -29.109 1.00 93.62 115 THR A CA 1
ATOM 913 C C . THR A 1 115 ? 7.703 3.351 -28.875 1.00 93.62 115 THR A C 1
ATOM 915 O O . THR A 1 115 ? 8.226 4.034 -29.747 1.00 93.62 115 THR A O 1
ATOM 918 N N . LYS A 1 116 ? 8.332 3.053 -27.733 1.00 92.81 116 LYS A N 1
ATOM 919 C CA . LYS A 1 116 ? 9.722 3.420 -27.427 1.00 92.81 116 LYS A CA 1
ATOM 920 C C . LYS A 1 116 ? 10.751 2.412 -27.952 1.00 92.81 116 LYS A C 1
ATOM 922 O O . LYS A 1 116 ? 11.929 2.543 -27.637 1.00 92.81 116 LYS A O 1
ATOM 927 N N . GLY A 1 117 ? 10.324 1.385 -28.693 1.00 92.31 117 GLY A N 1
ATOM 928 C CA . GLY A 1 117 ? 11.200 0.312 -29.167 1.00 92.31 117 GLY A CA 1
ATOM 929 C C . GLY A 1 117 ? 11.742 -0.582 -28.046 1.00 92.31 117 GLY A C 1
ATOM 930 O O . GLY A 1 117 ? 12.720 -1.292 -28.257 1.00 92.31 117 GLY A O 1
ATOM 931 N N . ILE A 1 118 ? 11.132 -0.554 -26.853 1.00 88.56 118 ILE A N 1
ATOM 932 C CA . ILE A 1 118 ? 11.545 -1.368 -25.707 1.00 88.56 118 ILE A CA 1
ATOM 933 C C . ILE A 1 118 ? 10.733 -2.672 -25.734 1.00 88.56 118 ILE A C 1
ATOM 935 O O . ILE A 1 118 ? 9.535 -2.644 -25.427 1.00 88.56 118 ILE A O 1
ATOM 939 N N . PRO A 1 119 ? 11.339 -3.823 -26.084 1.00 85.69 119 PRO A N 1
ATOM 940 C CA . PRO A 1 119 ? 10.631 -5.095 -26.060 1.00 85.69 119 PRO A CA 1
ATOM 941 C C . PRO A 1 119 ? 10.250 -5.448 -24.618 1.00 85.69 119 PRO A C 1
ATOM 943 O O . PRO A 1 119 ? 11.088 -5.418 -23.715 1.00 85.69 119 PRO A O 1
ATOM 946 N N . CYS A 1 120 ? 8.982 -5.795 -24.393 1.00 86.69 120 CYS A N 1
ATOM 947 C CA . CYS A 1 120 ? 8.489 -6.240 -23.094 1.00 86.69 120 CYS A CA 1
ATOM 948 C C . CYS A 1 120 ? 7.693 -7.541 -23.232 1.00 86.69 120 CYS A C 1
ATOM 950 O O . CYS A 1 120 ? 6.933 -7.724 -24.181 1.00 86.69 120 CYS A O 1
ATOM 952 N N . LEU A 1 121 ? 7.896 -8.448 -22.278 1.00 89.06 121 LEU A N 1
ATOM 953 C CA . LEU A 1 121 ? 7.113 -9.669 -22.117 1.00 89.06 121 LEU A CA 1
ATOM 954 C C . LEU A 1 121 ? 6.110 -9.428 -20.988 1.00 89.06 121 LEU A C 1
ATOM 956 O O . LEU A 1 121 ? 6.496 -8.925 -19.932 1.00 89.06 121 LEU A O 1
ATOM 960 N N . TYR A 1 122 ? 4.848 -9.788 -21.195 1.00 90.31 122 TYR A N 1
ATOM 961 C CA . TYR A 1 122 ? 3.814 -9.691 -20.170 1.00 90.31 122 TYR A CA 1
ATOM 962 C C . TYR A 1 122 ? 2.796 -10.821 -20.327 1.00 90.31 122 TYR A C 1
ATOM 964 O O . TYR A 1 122 ? 2.687 -11.433 -21.388 1.00 90.31 122 TYR A O 1
ATOM 972 N N . THR A 1 123 ? 2.066 -11.094 -19.251 1.00 91.00 123 THR A N 1
ATOM 973 C CA . THR A 1 123 ? 0.937 -12.024 -19.226 1.00 91.00 123 THR A CA 1
ATOM 974 C C . THR A 1 123 ? -0.202 -11.404 -18.426 1.00 91.00 123 THR A C 1
ATOM 976 O O . THR A 1 123 ? 0.032 -10.515 -17.601 1.00 91.00 123 THR A O 1
ATOM 979 N N . THR A 1 124 ? -1.419 -11.881 -18.650 1.00 94.25 124 THR A N 1
ATOM 980 C CA . THR A 1 124 ? -2.587 -11.515 -17.846 1.00 94.25 124 THR A CA 1
ATOM 981 C C . THR A 1 124 ? -2.651 -12.414 -16.613 1.00 94.25 124 THR A C 1
ATOM 983 O O . THR A 1 124 ? -2.444 -13.624 -16.704 1.00 94.25 124 THR A O 1
ATOM 986 N N . LEU A 1 125 ? -2.904 -11.826 -15.442 1.00 91.81 125 LEU A N 1
ATOM 987 C CA . LEU A 1 125 ? -3.022 -12.569 -14.185 1.00 91.81 125 LEU A CA 1
ATOM 988 C C . LEU A 1 125 ? -4.412 -13.205 -14.050 1.00 91.81 125 LEU A C 1
ATOM 990 O O . LEU A 1 125 ? -5.397 -12.654 -14.533 1.00 91.81 125 LEU A O 1
ATOM 994 N N . SER A 1 126 ? -4.496 -14.330 -13.333 1.00 90.12 126 SER A N 1
ATOM 995 C CA . SER A 1 126 ? -5.775 -14.833 -12.815 1.00 90.12 126 SER A CA 1
ATOM 996 C C . SER A 1 126 ? -6.344 -13.879 -11.761 1.00 90.12 126 SER A C 1
ATOM 998 O O . SER A 1 126 ? -5.586 -13.132 -11.143 1.00 90.12 126 SER A O 1
ATOM 1000 N N . GLU A 1 127 ? -7.651 -13.934 -11.499 1.00 83.81 127 GLU A N 1
ATOM 1001 C CA . GLU A 1 127 ? -8.314 -13.064 -10.510 1.00 83.81 127 GLU A CA 1
ATOM 1002 C C . GLU A 1 127 ? -7.650 -13.120 -9.124 1.00 83.81 127 GLU A C 1
ATOM 1004 O O . GLU A 1 127 ? -7.357 -12.086 -8.519 1.00 83.81 127 GLU A O 1
ATOM 1009 N N . GLU A 1 128 ? -7.325 -14.325 -8.649 1.00 83.94 128 GLU A N 1
ATOM 1010 C CA . GLU A 1 128 ? -6.671 -14.515 -7.353 1.00 83.94 128 GLU A CA 1
ATOM 1011 C C . GLU A 1 128 ? -5.284 -13.852 -7.309 1.00 83.94 128 GLU A C 1
ATOM 1013 O O . GLU A 1 128 ? -4.959 -13.102 -6.383 1.00 83.94 128 GLU A O 1
ATOM 1018 N N . ASN A 1 129 ? -4.461 -14.087 -8.337 1.00 86.94 129 ASN A N 1
ATOM 1019 C CA . ASN A 1 129 ? -3.130 -13.492 -8.424 1.00 86.94 129 ASN A CA 1
ATOM 1020 C C . ASN A 1 129 ? -3.198 -11.977 -8.659 1.00 86.94 129 ASN A C 1
ATOM 1022 O O . ASN A 1 129 ? -2.326 -11.246 -8.186 1.00 86.94 129 ASN A O 1
ATOM 1026 N N . TYR A 1 130 ? -4.238 -11.495 -9.340 1.00 91.38 130 TYR A N 1
ATOM 1027 C CA . TYR A 1 130 ? -4.482 -10.081 -9.584 1.00 91.38 130 TYR A CA 1
ATOM 1028 C C . TYR A 1 130 ? -4.752 -9.326 -8.282 1.00 91.38 130 TYR A C 1
ATOM 1030 O O . TYR A 1 130 ? -4.083 -8.327 -8.015 1.00 91.38 130 TYR A O 1
ATOM 1038 N N . LEU A 1 131 ? -5.640 -9.832 -7.419 1.00 90.19 131 LEU A N 1
ATOM 1039 C CA . LEU A 1 131 ? -5.917 -9.187 -6.133 1.00 90.19 131 LEU A CA 1
ATOM 1040 C C . LEU A 1 131 ? -4.673 -9.158 -5.230 1.00 90.19 131 LEU A C 1
ATOM 1042 O O . LEU A 1 131 ? -4.395 -8.137 -4.595 1.00 90.19 131 LEU A O 1
ATOM 1046 N N . ARG A 1 132 ? -3.880 -10.239 -5.195 1.00 89.00 132 ARG A N 1
ATOM 1047 C CA . ARG A 1 132 ? -2.596 -10.244 -4.467 1.00 89.00 132 ARG A CA 1
ATOM 1048 C C . ARG A 1 132 ? -1.628 -9.195 -5.020 1.00 89.00 132 ARG A C 1
ATOM 1050 O O . ARG A 1 132 ? -1.042 -8.440 -4.245 1.00 89.00 132 ARG A O 1
ATOM 1057 N N . ALA A 1 133 ? -1.492 -9.113 -6.343 1.00 88.50 133 ALA A N 1
ATOM 1058 C CA . ALA A 1 133 ? -0.613 -8.149 -6.998 1.00 88.50 133 ALA A CA 1
ATOM 1059 C C . ALA A 1 133 ? -1.054 -6.692 -6.767 1.00 88.50 133 ALA A C 1
ATOM 1061 O O . ALA A 1 133 ? -0.204 -5.831 -6.545 1.00 88.50 133 ALA A O 1
ATOM 1062 N N . LEU A 1 134 ? -2.362 -6.418 -6.750 1.00 93.88 134 LEU A N 1
ATOM 1063 C CA . LEU A 1 134 ? -2.917 -5.106 -6.406 1.00 93.88 134 LEU A CA 1
ATOM 1064 C C . LEU A 1 134 ? -2.587 -4.691 -4.967 1.00 93.88 134 LEU A C 1
ATOM 1066 O O . LEU A 1 134 ? -2.164 -3.559 -4.746 1.00 93.88 134 LEU A O 1
ATOM 1070 N N . ASN A 1 135 ? -2.731 -5.597 -3.993 1.00 89.56 135 ASN A N 1
ATOM 1071 C CA . ASN A 1 135 ? -2.383 -5.303 -2.597 1.00 89.56 135 ASN A CA 1
ATOM 1072 C C . ASN A 1 135 ? -0.884 -5.004 -2.439 1.00 89.56 135 ASN A C 1
ATOM 1074 O O . ASN A 1 135 ? -0.516 -4.058 -1.744 1.00 89.56 135 ASN A O 1
ATOM 1078 N N . HIS A 1 136 ? -0.025 -5.764 -3.124 1.00 88.69 136 HIS A N 1
ATOM 1079 C CA . HIS A 1 136 ? 1.412 -5.494 -3.139 1.00 88.69 136 HIS A CA 1
ATOM 1080 C C . HIS A 1 136 ? 1.729 -4.134 -3.782 1.00 88.69 136 HIS A C 1
ATOM 1082 O O . HIS A 1 136 ? 2.516 -3.359 -3.242 1.00 88.69 136 HIS A O 1
ATOM 1088 N N . LEU A 1 137 ? 1.085 -3.801 -4.907 1.00 90.19 137 LEU A N 1
ATOM 1089 C CA . LEU A 1 137 ? 1.251 -2.502 -5.563 1.00 90.19 137 LEU A CA 1
ATOM 1090 C C . LEU A 1 137 ? 0.802 -1.344 -4.657 1.00 90.19 137 LEU A C 1
ATOM 1092 O O . LEU A 1 137 ? 1.501 -0.339 -4.571 1.00 90.19 137 LEU A O 1
ATOM 1096 N N . PHE A 1 138 ? -0.316 -1.488 -3.941 1.00 94.06 138 PHE A N 1
ATOM 1097 C CA . PHE A 1 138 ? -0.785 -0.488 -2.978 1.00 94.06 138 PHE A CA 1
ATOM 1098 C C . PHE A 1 138 ? 0.251 -0.221 -1.881 1.00 94.06 138 PHE A C 1
ATOM 1100 O O . PHE A 1 138 ? 0.576 0.935 -1.621 1.00 94.06 138 PHE A O 1
ATOM 1107 N N . GLN A 1 139 ? 0.843 -1.271 -1.303 1.00 88.75 139 GLN A N 1
ATOM 1108 C CA . GLN A 1 139 ? 1.916 -1.131 -0.312 1.00 88.75 139 GLN A CA 1
ATOM 1109 C C . GLN A 1 139 ? 3.146 -0.407 -0.878 1.00 88.75 139 GLN A C 1
ATOM 1111 O O . GLN A 1 139 ? 3.683 0.493 -0.234 1.00 88.75 139 GLN A O 1
ATOM 1116 N N . GLN A 1 140 ? 3.574 -0.754 -2.097 1.00 83.19 140 GLN A N 1
ATOM 1117 C CA . GLN A 1 140 ? 4.695 -0.079 -2.759 1.00 83.19 140 GLN A CA 1
ATOM 1118 C C . GLN A 1 140 ? 4.415 1.412 -2.975 1.00 83.19 140 GLN A C 1
ATOM 1120 O O . GLN A 1 140 ? 5.256 2.248 -2.658 1.00 83.19 140 GLN A O 1
ATOM 1125 N N . LEU A 1 141 ? 3.222 1.757 -3.464 1.00 88.12 141 LEU A N 1
ATOM 1126 C CA . LEU A 1 141 ? 2.825 3.147 -3.688 1.00 88.12 141 LEU A CA 1
ATOM 1127 C C . LEU A 1 141 ? 2.698 3.935 -2.377 1.00 88.12 141 LEU A C 1
ATOM 1129 O O . LEU A 1 141 ? 3.031 5.118 -2.346 1.00 88.12 141 LEU A O 1
ATOM 1133 N N . MET A 1 142 ? 2.272 3.291 -1.286 1.00 91.44 142 MET A N 1
ATOM 1134 C CA . MET A 1 142 ? 2.262 3.905 0.044 1.00 91.44 142 MET A CA 1
ATOM 1135 C C . MET A 1 142 ? 3.679 4.236 0.516 1.00 91.44 142 MET A C 1
ATOM 1137 O O . MET A 1 142 ? 3.907 5.344 0.996 1.00 91.44 142 MET A O 1
ATOM 1141 N N . ALA A 1 143 ? 4.626 3.308 0.357 1.00 87.75 143 ALA A N 1
ATOM 1142 C CA . ALA A 1 143 ? 6.027 3.542 0.700 1.00 87.75 143 ALA A CA 1
ATOM 1143 C C . ALA A 1 143 ? 6.638 4.660 -0.166 1.00 87.75 143 ALA A C 1
ATOM 1145 O O . ALA A 1 143 ? 7.300 5.560 0.350 1.00 87.75 143 ALA A O 1
ATOM 1146 N N . ASP A 1 144 ? 6.352 4.665 -1.470 1.00 79.38 144 ASP A N 1
ATOM 1147 C CA . ASP A 1 144 ? 6.764 5.739 -2.377 1.00 79.38 144 ASP A CA 1
ATOM 1148 C C . ASP A 1 144 ? 6.192 7.097 -1.946 1.00 79.38 144 ASP A C 1
ATOM 1150 O O . ASP A 1 144 ? 6.910 8.099 -1.959 1.00 79.38 144 ASP A O 1
ATOM 1154 N N . TYR A 1 145 ? 4.917 7.151 -1.552 1.00 90.38 145 TYR A N 1
ATOM 1155 C CA . TYR A 1 145 ? 4.300 8.371 -1.034 1.00 90.38 145 TYR A CA 1
ATOM 1156 C C . TYR A 1 145 ? 4.949 8.820 0.278 1.00 90.38 145 TYR A C 1
ATOM 1158 O O . TYR A 1 145 ? 5.251 9.997 0.427 1.00 90.38 145 TYR A O 1
ATOM 1166 N N . GLN A 1 146 ? 5.230 7.906 1.210 1.00 88.56 146 GLN A N 1
ATOM 1167 C CA . GLN A 1 146 ? 5.917 8.242 2.463 1.00 88.56 146 GLN A CA 1
ATOM 1168 C C . GLN A 1 146 ? 7.285 8.888 2.213 1.00 88.56 146 GLN A C 1
ATOM 1170 O O . GLN A 1 146 ? 7.636 9.848 2.897 1.00 88.56 146 GLN A O 1
ATOM 1175 N N . ASN A 1 147 ? 8.011 8.414 1.199 1.00 87.25 147 ASN A N 1
ATOM 1176 C CA . ASN A 1 147 ? 9.321 8.946 0.834 1.00 87.25 147 ASN A CA 1
ATOM 1177 C C . ASN A 1 147 ? 9.243 10.274 0.067 1.00 87.25 147 ASN A C 1
ATOM 1179 O O . ASN A 1 147 ? 10.028 11.181 0.322 1.00 87.25 147 ASN A O 1
ATOM 1183 N N . SER A 1 148 ? 8.331 10.379 -0.900 1.00 90.06 148 SER A N 1
ATOM 1184 C CA . SER A 1 148 ? 8.291 11.506 -1.845 1.00 90.06 148 SER A CA 1
ATOM 1185 C C . SER A 1 148 ? 7.312 12.614 -1.466 1.00 90.06 148 SER A C 1
ATOM 1187 O O . SER A 1 148 ? 7.470 13.741 -1.925 1.00 90.06 148 SER A O 1
ATOM 1189 N N . GLN A 1 149 ? 6.285 12.292 -0.676 1.00 91.19 149 GLN A N 1
ATOM 1190 C CA . GLN A 1 149 ? 5.136 13.150 -0.363 1.00 91.19 149 GLN A CA 1
ATOM 1191 C C . GLN A 1 149 ? 4.457 13.741 -1.616 1.00 91.19 149 GLN A C 1
ATOM 1193 O O . GLN A 1 149 ? 3.856 14.812 -1.566 1.00 91.19 149 GLN A O 1
ATOM 1198 N N . SER A 1 150 ? 4.563 13.054 -2.759 1.00 95.19 150 SER A N 1
ATOM 1199 C CA . SER A 1 150 ? 4.134 13.587 -4.053 1.00 95.19 150 SER A CA 1
ATOM 1200 C C . SER A 1 150 ? 2.641 13.358 -4.319 1.00 95.19 150 SER A C 1
ATOM 1202 O O . SER A 1 150 ? 2.070 12.312 -3.985 1.00 95.19 150 SER A O 1
ATOM 1204 N N . PHE A 1 151 ? 2.003 14.329 -4.979 1.00 95.19 151 PHE A N 1
ATOM 1205 C CA . PHE A 1 151 ? 0.603 14.224 -5.399 1.00 95.19 151 PHE A CA 1
ATOM 1206 C C . PHE A 1 151 ? 0.395 13.144 -6.465 1.00 95.19 151 PHE A C 1
ATOM 1208 O O . PHE A 1 151 ? -0.653 12.502 -6.485 1.00 95.19 151 PHE A O 1
ATOM 1215 N N . GLU A 1 152 ? 1.391 12.884 -7.312 1.00 93.69 152 GLU A N 1
ATOM 1216 C CA . GLU A 1 152 ? 1.361 11.793 -8.288 1.00 93.69 152 GLU A CA 1
ATOM 1217 C C . GLU A 1 152 ? 1.220 10.440 -7.589 1.00 93.69 152 GLU A C 1
ATOM 1219 O O . GLU A 1 152 ? 0.419 9.611 -8.017 1.00 93.69 152 GLU A O 1
ATOM 1224 N N . LYS A 1 153 ? 1.918 10.233 -6.464 1.00 91.44 153 LYS A N 1
ATOM 1225 C CA . LYS A 1 153 ? 1.782 9.001 -5.676 1.00 91.44 153 LYS A CA 1
ATOM 1226 C C . LYS A 1 153 ? 0.430 8.895 -4.979 1.00 91.44 153 LYS A C 1
ATOM 1228 O O . LYS A 1 153 ? -0.118 7.799 -4.912 1.00 91.44 153 LYS A O 1
ATOM 1233 N N . LEU A 1 154 ? -0.160 10.008 -4.537 1.00 96.31 154 LEU A N 1
ATOM 1234 C CA . LEU A 1 154 ? -1.549 10.010 -4.057 1.00 96.31 154 LEU A CA 1
ATOM 1235 C C . LEU A 1 154 ? -2.547 9.656 -5.168 1.00 96.31 154 LEU A C 1
ATOM 1237 O O . LEU A 1 154 ? -3.491 8.908 -4.919 1.00 96.31 154 LEU A O 1
ATOM 1241 N N . ALA A 1 155 ? -2.334 10.149 -6.389 1.00 97.56 155 ALA A N 1
ATOM 1242 C CA . ALA A 1 155 ? -3.163 9.800 -7.539 1.00 97.56 155 ALA A CA 1
ATOM 1243 C C . ALA A 1 155 ? -3.010 8.316 -7.920 1.00 97.56 155 ALA A C 1
ATOM 1245 O O . ALA A 1 155 ? -4.006 7.644 -8.184 1.00 97.56 155 ALA A O 1
ATOM 1246 N N . ASP A 1 156 ? -1.789 7.778 -7.885 1.00 95.88 156 ASP A N 1
ATOM 1247 C CA . ASP A 1 156 ? -1.533 6.347 -8.080 1.00 95.88 156 ASP A CA 1
ATOM 1248 C C . ASP A 1 156 ? -2.213 5.488 -7.000 1.00 95.88 156 ASP A C 1
ATOM 1250 O O . ASP A 1 156 ? -2.798 4.447 -7.312 1.00 95.88 156 ASP A O 1
ATOM 1254 N N . LEU A 1 157 ? -2.184 5.928 -5.736 1.00 97.12 157 LEU A N 1
ATOM 1255 C CA . LEU A 1 157 ? -2.896 5.271 -4.638 1.00 97.12 157 LEU A CA 1
ATOM 1256 C C . LEU A 1 157 ? -4.411 5.286 -4.858 1.00 97.12 157 LEU A C 1
ATOM 1258 O O . LEU A 1 157 ? -5.077 4.287 -4.589 1.00 97.12 157 LEU A O 1
ATOM 1262 N N . LEU A 1 158 ? -4.966 6.390 -5.360 1.00 97.56 158 LEU A N 1
ATOM 1263 C CA . LEU A 1 158 ? -6.390 6.480 -5.673 1.00 97.56 158 LEU A CA 1
ATOM 1264 C C . LEU A 1 158 ? -6.798 5.479 -6.759 1.00 97.56 158 LEU A C 1
ATOM 1266 O O . LEU A 1 158 ? -7.785 4.762 -6.592 1.00 97.56 158 LEU A O 1
ATOM 1270 N N . GLU A 1 159 ? -6.000 5.382 -7.822 1.00 98.06 159 GLU A N 1
ATOM 1271 C CA . GLU A 1 159 ? -6.222 4.442 -8.922 1.00 98.06 159 GLU A CA 1
ATOM 1272 C C . GLU A 1 159 ? -6.214 2.986 -8.432 1.00 98.06 159 GLU A C 1
ATOM 1274 O O . GLU A 1 159 ? -7.139 2.218 -8.708 1.00 98.06 159 GLU A O 1
ATOM 1279 N N . VAL A 1 160 ? -5.202 2.598 -7.645 1.00 97.50 160 VAL A N 1
ATOM 1280 C CA . VAL A 1 160 ? -5.096 1.211 -7.170 1.00 97.50 160 VAL A CA 1
ATOM 1281 C C . VAL A 1 160 ? -6.173 0.875 -6.131 1.00 97.50 160 VAL A C 1
ATOM 1283 O O . VAL A 1 160 ? -6.665 -0.252 -6.121 1.00 97.50 160 VAL A O 1
ATOM 1286 N N . MET A 1 161 ? -6.609 1.834 -5.300 1.00 97.62 161 MET A N 1
ATOM 1287 C CA . MET A 1 161 ? -7.760 1.642 -4.406 1.00 97.62 161 MET A CA 1
ATOM 1288 C C . MET A 1 161 ? -9.027 1.327 -5.206 1.00 97.62 161 MET A C 1
ATOM 1290 O O . MET A 1 161 ? -9.743 0.388 -4.863 1.00 97.62 161 MET A O 1
ATOM 1294 N N . GLY A 1 162 ? -9.279 2.058 -6.296 1.00 97.44 162 GLY A N 1
ATOM 1295 C CA . GLY A 1 162 ? -10.399 1.781 -7.195 1.00 97.44 162 GLY A CA 1
ATOM 1296 C C . GLY A 1 162 ? -10.330 0.380 -7.812 1.00 97.44 162 GLY A C 1
ATOM 1297 O O . GLY A 1 162 ? -11.332 -0.336 -7.834 1.00 97.44 162 GLY A O 1
ATOM 1298 N N . ALA A 1 163 ? -9.145 -0.048 -8.252 1.00 97.62 163 ALA A N 1
ATOM 1299 C CA . ALA A 1 163 ? -8.935 -1.394 -8.785 1.00 97.62 163 ALA A CA 1
ATOM 1300 C C . ALA A 1 163 ? -9.174 -2.492 -7.730 1.00 97.62 163 ALA A C 1
ATOM 1302 O O . ALA A 1 163 ? -9.832 -3.489 -8.023 1.00 97.62 163 ALA A O 1
ATOM 1303 N N . ILE A 1 164 ? -8.715 -2.294 -6.488 1.00 97.31 164 ILE A N 1
ATOM 1304 C CA . ILE A 1 164 ? -8.945 -3.228 -5.372 1.00 97.31 164 ILE A CA 1
ATOM 1305 C C . ILE A 1 164 ? -10.436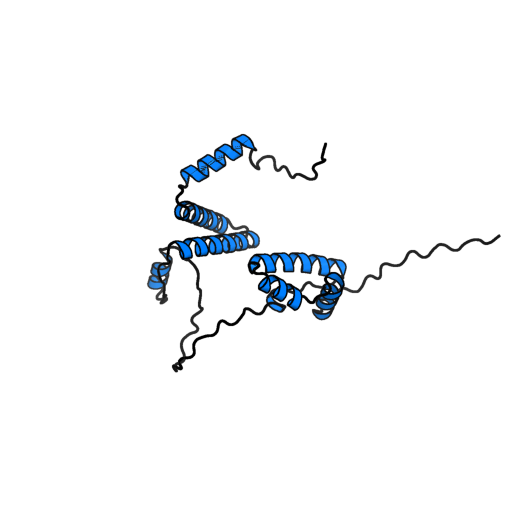 -3.349 -5.048 1.00 97.31 164 ILE A C 1
ATOM 1307 O O . ILE A 1 164 ? -10.920 -4.455 -4.821 1.00 97.31 164 ILE A O 1
ATOM 1311 N N . VAL A 1 165 ? -11.168 -2.233 -5.027 1.00 97.56 165 VAL A N 1
ATOM 1312 C CA . VAL A 1 165 ? -12.618 -2.217 -4.778 1.00 97.56 165 VAL A CA 1
ATOM 1313 C C . VAL A 1 165 ? -13.352 -3.066 -5.813 1.00 97.56 165 VAL A C 1
ATOM 1315 O O . VAL A 1 165 ? -14.107 -3.962 -5.437 1.00 97.56 165 VAL A O 1
ATOM 1318 N N . LYS A 1 166 ? -13.046 -2.860 -7.100 1.00 97.19 166 LYS A N 1
ATOM 1319 C CA . LYS A 1 166 ? -13.615 -3.654 -8.197 1.00 97.19 166 LYS A CA 1
ATOM 1320 C C . LYS A 1 166 ? -13.241 -5.132 -8.093 1.00 97.19 166 LYS A C 1
ATOM 1322 O O . LYS A 1 166 ? -14.114 -5.985 -8.193 1.00 97.19 166 LYS A O 1
ATOM 1327 N N . ALA A 1 167 ? -11.971 -5.440 -7.825 1.00 95.75 167 ALA A N 1
ATOM 1328 C CA . ALA A 1 167 ? -11.487 -6.815 -7.670 1.00 95.75 167 ALA A CA 1
ATOM 1329 C C . ALA A 1 167 ? -12.109 -7.554 -6.469 1.00 95.75 167 ALA A C 1
ATOM 1331 O O . ALA A 1 167 ? -12.081 -8.779 -6.419 1.00 95.75 167 ALA A O 1
ATOM 1332 N N . ARG A 1 168 ? -12.673 -6.823 -5.499 1.00 95.44 168 ARG A N 1
ATOM 1333 C CA . ARG A 1 168 ? -13.426 -7.373 -4.362 1.00 95.44 168 ARG A CA 1
ATOM 1334 C C . ARG A 1 168 ? -14.932 -7.487 -4.618 1.00 95.44 168 ARG A C 1
ATOM 1336 O O . ARG A 1 168 ? -15.657 -7.871 -3.706 1.00 95.44 168 ARG A O 1
ATOM 1343 N N . GLY A 1 169 ? -15.400 -7.160 -5.823 1.00 95.94 169 GLY A N 1
ATOM 1344 C CA . GLY A 1 169 ? -16.817 -7.221 -6.182 1.00 95.94 169 GLY A CA 1
ATOM 1345 C C . GLY A 1 169 ? -17.642 -6.041 -5.667 1.00 95.94 169 GLY A C 1
ATOM 1346 O O . GLY A 1 169 ? -18.847 -6.179 -5.494 1.00 95.94 169 GLY A O 1
ATOM 1347 N N . SER A 1 170 ? -17.014 -4.893 -5.406 1.00 97.19 170 SER A N 1
ATOM 1348 C CA . SER A 1 170 ? -17.704 -3.662 -5.003 1.00 97.19 170 SER A CA 1
ATOM 1349 C C . SER A 1 170 ? -17.447 -2.524 -5.990 1.00 97.19 170 SER A C 1
ATOM 1351 O O . SER A 1 170 ? -16.577 -2.589 -6.861 1.00 97.19 170 SER A O 1
ATOM 1353 N N . THR A 1 171 ? -18.205 -1.447 -5.836 1.00 96.88 171 THR A N 1
ATOM 1354 C CA . THR A 1 171 ? -18.132 -0.239 -6.658 1.00 96.88 171 THR A CA 1
ATOM 1355 C C . THR A 1 171 ? -17.484 0.923 -5.908 1.00 96.88 171 THR A C 1
ATOM 1357 O O . THR A 1 171 ? -17.412 0.960 -4.673 1.00 96.88 171 THR A O 1
ATOM 1360 N N . TRP A 1 172 ? -16.992 1.907 -6.661 1.00 95.94 172 TRP A N 1
ATOM 1361 C CA . TRP A 1 172 ? -16.402 3.110 -6.074 1.00 95.94 172 TRP A CA 1
ATOM 1362 C C . TRP A 1 172 ? -17.443 3.934 -5.303 1.00 95.94 172 TRP A C 1
ATOM 1364 O O . TRP A 1 172 ? -17.148 4.556 -4.277 1.00 95.94 172 TRP A O 1
ATOM 1374 N N . GLU A 1 173 ? -18.681 3.894 -5.781 1.00 97.44 173 GLU A N 1
ATOM 1375 C CA . GLU A 1 173 ? -19.858 4.524 -5.209 1.00 97.44 173 GLU A CA 1
ATOM 1376 C C . GLU A 1 173 ? -20.169 3.936 -3.829 1.00 97.44 173 GLU A C 1
ATOM 1378 O O . GLU A 1 173 ? -20.323 4.695 -2.870 1.00 97.44 173 GLU A O 1
ATOM 1383 N N . GLU A 1 174 ? -20.165 2.606 -3.691 1.00 97.81 174 GLU A N 1
ATOM 1384 C CA . GLU A 1 174 ? -20.367 1.914 -2.411 1.00 97.81 174 GLU A CA 1
ATOM 1385 C C . GLU A 1 174 ? -19.268 2.250 -1.396 1.00 97.81 174 GLU A C 1
ATOM 1387 O O . GLU A 1 174 ? -19.569 2.598 -0.248 1.00 97.81 174 GLU A O 1
ATOM 1392 N N . LEU A 1 175 ? -17.993 2.233 -1.809 1.00 97.69 175 LEU A N 1
ATOM 1393 C CA . LEU A 1 175 ? -16.890 2.644 -0.932 1.00 97.69 175 LEU A CA 1
ATOM 1394 C C . LEU A 1 175 ? -17.051 4.109 -0.492 1.00 97.69 175 LEU A C 1
ATOM 1396 O O . LEU A 1 175 ? -16.831 4.456 0.673 1.00 97.69 175 LEU A O 1
ATOM 1400 N N . THR A 1 176 ? -17.454 4.984 -1.412 1.00 97.19 176 THR A N 1
ATOM 1401 C CA . THR A 1 176 ? -17.652 6.407 -1.128 1.00 97.19 176 THR A CA 1
ATOM 1402 C C . THR A 1 176 ? -18.836 6.640 -0.192 1.00 97.19 176 THR A C 1
ATOM 1404 O O . THR A 1 176 ? -18.740 7.483 0.704 1.00 97.19 176 THR A O 1
ATOM 1407 N N . ALA A 1 177 ? -19.926 5.888 -0.346 1.00 98.12 177 ALA A N 1
ATOM 1408 C CA . ALA A 1 177 ? -21.066 5.916 0.563 1.00 98.12 177 ALA A CA 1
ATOM 1409 C C . ALA A 1 177 ? -20.654 5.479 1.977 1.00 98.12 177 ALA A C 1
ATOM 1411 O O . ALA A 1 177 ? -20.937 6.185 2.947 1.00 98.12 177 ALA A O 1
ATOM 1412 N N . LEU A 1 178 ? -19.885 4.390 2.098 1.00 97.75 178 LEU A N 1
ATOM 1413 C CA . LEU A 1 178 ? -19.328 3.942 3.376 1.00 97.75 178 LEU A CA 1
ATOM 1414 C C . LEU A 1 178 ? -18.425 5.011 4.012 1.00 97.75 178 LEU A C 1
ATOM 1416 O O . LEU A 1 178 ? -18.541 5.292 5.207 1.00 97.75 178 LEU A O 1
ATOM 1420 N N . ARG A 1 179 ? -17.552 5.653 3.225 1.00 97.56 179 ARG A N 1
ATOM 1421 C CA . ARG A 1 179 ? -16.693 6.756 3.687 1.00 97.56 179 ARG A CA 1
ATOM 1422 C C . ARG A 1 179 ? -17.513 7.935 4.218 1.00 97.56 179 ARG A C 1
ATOM 1424 O O . ARG A 1 179 ? -17.160 8.481 5.262 1.00 97.56 179 ARG A O 1
ATOM 1431 N N . LYS A 1 180 ? -18.592 8.327 3.526 1.00 98.25 180 LYS A N 1
ATOM 1432 C CA . LYS A 1 180 ? -19.500 9.405 3.963 1.00 98.25 180 LYS A CA 1
ATOM 1433 C C . LYS A 1 180 ? -20.197 9.049 5.277 1.00 98.25 180 LYS A C 1
ATOM 1435 O O . LYS A 1 180 ? -20.076 9.815 6.226 1.00 98.25 180 LYS A O 1
ATOM 1440 N N . LYS A 1 181 ? -20.778 7.848 5.379 1.00 98.44 181 LYS A N 1
ATOM 1441 C CA . LYS A 1 181 ? -21.406 7.347 6.615 1.00 98.44 181 LYS A CA 1
ATOM 1442 C C . LYS A 1 181 ? -20.439 7.368 7.803 1.00 98.44 181 LYS A C 1
AT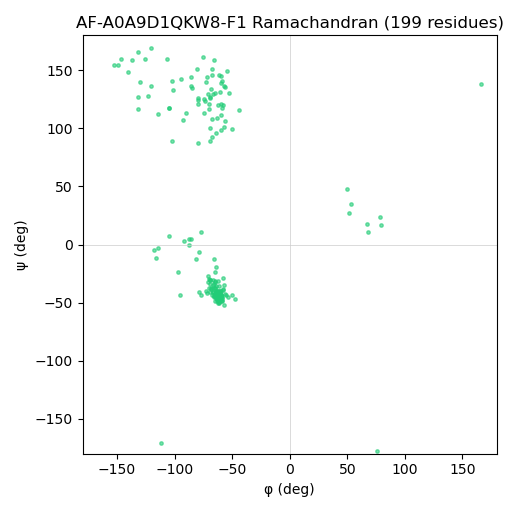OM 1444 O O . LYS A 1 181 ? -20.793 7.806 8.892 1.00 98.44 181 LYS A O 1
ATOM 1449 N N . ARG A 1 182 ? -19.184 6.943 7.604 1.00 97.81 182 ARG A N 1
ATOM 1450 C CA . ARG A 1 182 ? -18.150 7.022 8.653 1.00 97.81 182 ARG A CA 1
ATOM 1451 C C . ARG A 1 182 ? -17.802 8.462 9.026 1.00 97.81 182 ARG A C 1
ATOM 1453 O O . ARG A 1 182 ? -17.570 8.723 10.199 1.00 97.81 182 ARG A O 1
ATOM 1460 N N . LYS A 1 183 ? -17.770 9.387 8.060 1.00 97.88 183 LYS A N 1
ATOM 1461 C CA . LYS A 1 183 ? -17.535 10.814 8.328 1.00 97.88 183 LYS A CA 1
ATOM 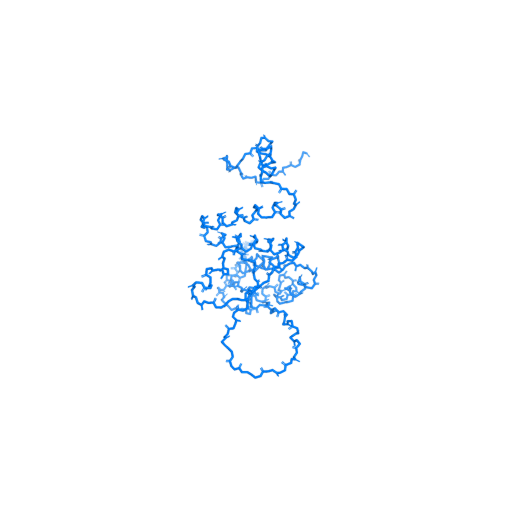1462 C C . LYS A 1 183 ? -18.682 11.440 9.123 1.00 97.88 183 LYS A C 1
ATOM 1464 O O . LYS A 1 183 ? -18.423 12.257 9.996 1.00 97.88 183 LYS A O 1
ATOM 1469 N N . GLU A 1 184 ? -19.923 11.048 8.856 1.00 98.19 184 GLU A N 1
ATOM 1470 C CA . GLU A 1 184 ? -21.088 11.462 9.649 1.00 98.19 184 GLU A CA 1
ATOM 1471 C C . GLU A 1 184 ? -21.013 10.908 11.077 1.00 98.19 184 GLU A C 1
ATOM 1473 O O . GLU A 1 184 ? -21.231 11.641 12.036 1.00 98.19 184 GLU A O 1
ATOM 1478 N N . GLN A 1 185 ? -20.638 9.634 11.226 1.00 98.25 185 GLN A N 1
ATOM 1479 C CA . GLN A 1 185 ? -20.571 8.963 12.524 1.00 98.25 185 GLN A CA 1
ATOM 1480 C C . GLN A 1 185 ? -19.397 9.427 13.405 1.00 98.25 185 GLN A C 1
ATOM 1482 O O . GLN A 1 185 ? -19.554 9.543 14.617 1.00 98.25 185 GLN A O 1
ATOM 1487 N N . TYR A 1 186 ? -18.215 9.648 12.822 1.00 97.50 186 TYR A N 1
ATOM 1488 C CA . TYR A 1 186 ? -16.966 9.878 13.566 1.00 97.50 186 TYR A CA 1
ATOM 1489 C C . TYR A 1 186 ? -16.329 11.252 13.315 1.00 97.50 186 TYR A C 1
ATOM 1491 O O . TYR A 1 186 ? -15.320 11.585 13.936 1.00 97.50 186 TYR A O 1
ATOM 1499 N N . GLY A 1 187 ? -16.887 12.058 12.411 1.00 97.25 187 GLY A N 1
ATOM 1500 C CA . GLY A 1 187 ? -16.232 13.256 11.893 1.00 97.25 187 GLY A CA 1
ATOM 1501 C C . GLY A 1 187 ? -15.135 12.940 10.868 1.00 97.25 187 GLY A C 1
ATOM 1502 O O . GLY A 1 187 ? -14.906 11.794 10.477 1.00 97.25 187 GLY A O 1
ATOM 1503 N N . GLY A 1 188 ? -14.464 13.990 10.394 1.00 96.00 188 GLY A N 1
ATOM 1504 C CA . GLY A 1 188 ? -13.261 13.884 9.569 1.00 96.00 188 GLY A 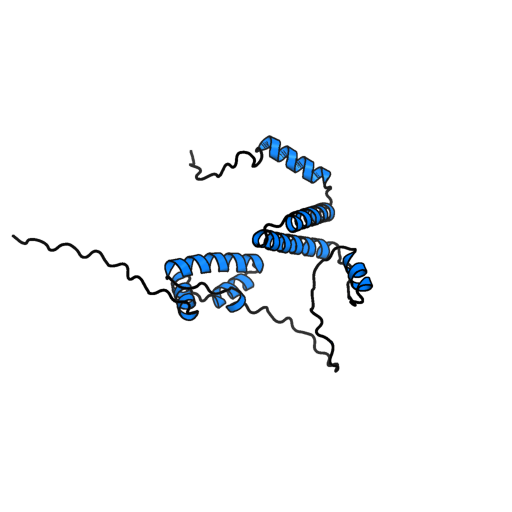CA 1
ATOM 1505 C C . GLY A 1 188 ? -12.016 14.390 10.299 1.00 96.00 188 GLY A C 1
ATOM 1506 O O . GLY A 1 188 ? -12.035 14.677 11.496 1.00 96.00 188 GLY A O 1
ATOM 1507 N N . TYR A 1 189 ? -10.911 14.505 9.566 1.00 95.50 189 TYR A N 1
ATOM 1508 C CA . TYR A 1 189 ? -9.614 14.904 10.118 1.00 95.50 189 TYR A CA 1
ATOM 1509 C C . TYR A 1 189 ? -9.399 16.430 10.165 1.00 95.50 189 TYR A C 1
ATOM 1511 O O . TYR A 1 189 ? -8.326 16.890 10.552 1.00 95.50 189 TYR A O 1
ATOM 1519 N N . GLU A 1 190 ? -10.405 17.241 9.815 1.00 97.62 190 GLU A N 1
ATOM 1520 C CA . GLU A 1 190 ? -10.299 18.704 9.699 1.00 97.62 190 GLU A CA 1
ATOM 1521 C C . GLU A 1 190 ? -9.940 19.385 11.028 1.00 97.62 190 GLU A C 1
ATOM 1523 O O . GLU A 1 190 ? -9.234 20.391 11.040 1.00 97.62 190 GLU A O 1
ATOM 1528 N N . LYS A 1 191 ? -10.371 18.807 12.157 1.00 97.19 191 LYS A N 1
ATOM 1529 C CA . LYS A 1 191 ? -10.075 19.326 13.503 1.00 97.19 191 LYS A CA 1
ATOM 1530 C C . LYS A 1 191 ? -8.662 18.995 14.007 1.00 97.19 191 LYS A C 1
ATOM 1532 O O . LYS A 1 191 ? -8.296 19.469 15.075 1.00 97.19 191 LYS A O 1
ATOM 1537 N N . ARG A 1 192 ? -7.875 18.187 13.277 1.00 96.25 192 ARG A N 1
ATOM 1538 C CA . ARG A 1 192 ? -6.481 17.819 13.620 1.00 96.25 192 ARG A CA 1
ATOM 1539 C C . ARG A 1 192 ? -6.312 17.242 15.037 1.00 96.25 192 ARG A C 1
ATOM 1541 O O . ARG A 1 192 ? -5.311 17.487 15.705 1.00 96.25 192 ARG A O 1
ATOM 1548 N N . ILE A 1 193 ? -7.305 16.489 15.508 1.00 95.69 193 ILE A N 1
ATOM 1549 C CA . ILE A 1 193 ? -7.308 15.922 16.861 1.00 95.69 193 ILE A CA 1
ATOM 1550 C C . ILE A 1 193 ? -6.321 14.749 16.927 1.00 95.69 193 ILE A C 1
ATOM 1552 O O . ILE A 1 193 ? -6.436 13.797 16.157 1.00 95.69 193 ILE A O 1
ATOM 1556 N N . PHE A 1 194 ? -5.385 14.806 17.877 1.00 94.88 194 PHE A N 1
ATOM 1557 C CA . PHE A 1 194 ? -4.463 13.718 18.207 1.00 94.88 194 PHE A CA 1
ATOM 1558 C C . PHE A 1 194 ? -4.754 13.220 19.627 1.00 94.88 194 PHE A C 1
ATOM 1560 O O . PHE A 1 194 ? -4.572 13.956 20.599 1.00 94.88 194 PHE A O 1
ATOM 1567 N N . LEU A 1 195 ? -5.247 11.986 19.745 1.00 94.88 195 LEU A N 1
ATOM 1568 C CA . LEU A 1 195 ? -5.596 11.369 21.025 1.00 94.88 195 LEU A CA 1
ATOM 1569 C C . LEU A 1 195 ? -4.322 10.986 21.791 1.00 94.88 195 LEU A C 1
ATOM 1571 O O . LEU A 1 195 ? -3.495 10.246 21.265 1.00 94.88 195 LEU A O 1
ATOM 1575 N N . LYS A 1 196 ? -4.167 11.489 23.022 1.00 93.06 196 LYS A N 1
ATOM 1576 C CA . LYS A 1 196 ? -2.967 11.253 23.845 1.00 93.06 196 LYS A CA 1
ATOM 1577 C C . LYS A 1 196 ? -3.119 10.089 24.818 1.00 93.06 196 LYS A C 1
ATOM 1579 O O . LYS A 1 196 ? -2.207 9.284 24.947 1.00 93.06 196 LYS A O 1
ATOM 1584 N N . GLU A 1 197 ? -4.260 10.003 25.487 1.00 93.50 197 GLU A N 1
ATOM 1585 C CA . GLU A 1 197 ? -4.531 8.992 26.503 1.00 93.50 197 GLU A CA 1
ATOM 1586 C C . GLU A 1 197 ? -6.033 8.720 26.597 1.00 93.50 197 GLU A C 1
ATOM 1588 O O . GLU A 1 197 ? -6.855 9.566 26.237 1.00 93.50 197 GLU A O 1
ATOM 1593 N N . VAL A 1 198 ? -6.382 7.520 27.058 1.00 92.88 198 VAL A N 1
ATOM 1594 C CA . VAL A 1 198 ? -7.753 7.121 27.384 1.00 92.88 198 VAL A CA 1
ATOM 1595 C C . VAL A 1 198 ? -7.704 6.482 28.760 1.00 92.88 198 VAL A C 1
ATOM 1597 O O . VAL A 1 198 ? -7.067 5.444 28.934 1.00 92.88 198 VAL A O 1
ATOM 1600 N N . ASN A 1 199 ? -8.383 7.088 29.727 1.00 91.50 199 ASN A N 1
ATOM 1601 C CA . ASN A 1 199 ? -8.547 6.489 31.044 1.00 91.50 199 ASN A CA 1
ATOM 1602 C C . ASN A 1 199 ? -9.757 5.559 31.017 1.00 91.50 199 ASN A C 1
ATOM 1604 O O . ASN A 1 199 ? -10.798 5.894 30.447 1.00 91.50 199 ASN A O 1
ATOM 1608 N N . LYS A 1 200 ? -9.608 4.375 31.613 1.00 75.00 200 LYS A N 1
ATOM 1609 C CA . LYS A 1 200 ? -10.763 3.523 31.895 1.00 75.00 200 LYS A CA 1
ATOM 1610 C C . LYS A 1 200 ? -11.562 4.149 33.047 1.00 75.00 200 LYS A C 1
ATOM 1612 O O . LYS A 1 200 ? -10.929 4.756 33.913 1.00 75.00 200 LYS A O 1
ATOM 1617 N N . PRO A 1 201 ? -12.902 4.048 33.015 1.00 70.50 201 PRO A N 1
ATOM 1618 C CA . PRO A 1 201 ? -13.738 4.496 34.122 1.00 70.50 201 PRO A CA 1
ATOM 1619 C C . PRO A 1 201 ? -13.402 3.749 35.415 1.00 70.50 201 PRO A C 1
ATOM 1621 O O . PRO A 1 201 ? -12.962 2.576 35.323 1.00 70.50 201 PRO A O 1
#

Nearest PDB structures (foldseek):
  8euy-assembly1_h  TM=5.234E-01  e=7.579E+00  Schizosaccharomyces pombe
  8glv-assembly1_5V  TM=4.387E-01  e=6.359E+00  Chlamydomonas reinhardtii
  8eup-assembly1_h  TM=1.984E-01  e=8.036E+00  Schizosaccharomyces pombe
  7oyc-assembly1_h1  TM=1.691E-01  e=7.579E+00  Xenopus laevis